Protein AF-A0A965PKH8-F1 (afdb_monomer_lite)

Radius of gyration: 25.28 Å; chains: 1; bounding box: 63×52×85 Å

Sequence (345 aa):
MAEPYDSAWLLEDVSAIIQQQYFPEFTEEAPGRFGSVVNKYFKPSMDAITSDGKTMQVEIAPGDTVRFGTDPLGPFASPDVFQAGSIKVRFNKATPTSSDFSHVSASCQTNDIDLEVAGRGSIIDFVERMFKQIMPEYDEKLAVHRHLSRSAQVGTVSGTVVRNNSYNFTQASGTADNTFGARFVVSNGSISYFRPGTRIDIYNGANLVVGNVAVTDSNPADNSIGVQYVSSPNTVRNSTGPGTLGSIASGHSIFYSGERNAGMYSLGAYFSAPVASESFIGGVDRTTSGYRWMIPVTTRPGATAATLTKSMVDDLAIAMGYRQEDEYGVVVTTSPDLHQKLRNE

Foldseek 3Di:
DDDDPPDQPWPPPPVVVVVVDDDDDDQFDPDDFPADDQAGDRRDDRDTDPDQFDKDKYQLAAWPQDDDDPDPPDDHGDTGHTDIDIFTQGPDPPDVVRHQDFDDDDDDDDDVVLVVVCVVPHPVVSVVVRCVVVVVVVVLLSVLLLQAALQQFQFFFADAKAFPPDPDPVPGHDAAWQVRWIKTATHPHDLVNADFQFWKWWADVPFTAKGLWTWHDTDNVRRMTTTHADDDPPPVNGMDHPHTNRSGDGGITMHGGPCGSRRHCHPNNQQDDFDPQDQHRRGDRCVDPSNVSSHHQDPDPPDPDPADEPVRVVVSCVSSSPDDDDDDDDDDDDPVVNVVRHVVD

Structure (mmCIF, N/CA/C/O backbone):
data_AF-A0A965PKH8-F1
#
_entry.id   AF-A0A965PKH8-F1
#
loop_
_atom_site.group_PDB
_atom_site.id
_atom_site.type_symbol
_atom_site.label_atom_id
_atom_site.label_alt_id
_atom_site.label_comp_id
_atom_site.label_asym_id
_atom_site.label_entity_id
_atom_site.label_seq_id
_atom_site.pdbx_PDB_ins_code
_atom_site.Cartn_x
_atom_site.Cartn_y
_atom_site.Cartn_z
_atom_site.occupancy
_atom_site.B_iso_or_equiv
_atom_site.auth_seq_id
_atom_site.auth_comp_id
_atom_site.auth_asym_id
_atom_site.auth_atom_id
_atom_site.pdbx_PDB_model_num
ATOM 1 N N . MET A 1 1 ? -35.607 -13.100 -17.951 1.00 34.31 1 MET A N 1
ATOM 2 C CA . MET A 1 1 ? -34.961 -14.301 -17.390 1.00 34.31 1 MET A CA 1
ATOM 3 C C . MET A 1 1 ? -33.517 -14.289 -17.847 1.00 34.31 1 MET A C 1
ATOM 5 O O . MET A 1 1 ? -33.267 -14.521 -19.019 1.00 34.31 1 MET A O 1
ATOM 9 N N . ALA A 1 2 ? -32.619 -13.891 -16.955 1.00 24.17 2 ALA A N 1
ATOM 10 C CA . ALA A 1 2 ? -31.173 -13.912 -17.129 1.00 24.17 2 ALA A CA 1
ATOM 11 C C . ALA A 1 2 ? -30.611 -14.319 -15.763 1.00 24.17 2 ALA A C 1
ATOM 13 O O . ALA A 1 2 ? -31.116 -13.854 -14.740 1.00 24.17 2 ALA A O 1
ATOM 14 N N . GLU A 1 3 ? -29.698 -15.280 -15.769 1.00 25.47 3 GLU A N 1
ATOM 15 C CA . GLU A 1 3 ? -29.240 -16.021 -14.594 1.00 25.47 3 GLU A CA 1
ATOM 16 C C . GLU A 1 3 ? -28.654 -15.105 -13.505 1.00 25.47 3 GLU A C 1
ATOM 18 O O . GLU A 1 3 ? -27.961 -14.133 -13.822 1.00 25.47 3 GLU A O 1
ATOM 23 N N . PRO A 1 4 ? -28.905 -15.393 -12.215 1.00 33.28 4 PRO A N 1
ATOM 24 C CA . PRO A 1 4 ? -28.213 -14.724 -11.131 1.00 33.28 4 PRO A CA 1
ATOM 25 C C . PRO A 1 4 ? -26.806 -15.319 -11.034 1.00 33.28 4 PRO A C 1
ATOM 27 O O . PRO A 1 4 ? -26.641 -16.497 -10.731 1.00 33.28 4 PRO A O 1
ATOM 30 N N . TYR A 1 5 ? -25.780 -14.507 -11.286 1.00 24.55 5 TYR A N 1
ATOM 31 C CA . TYR A 1 5 ? -24.424 -14.855 -10.877 1.00 24.55 5 TYR A CA 1
ATOM 32 C C . TYR A 1 5 ? -24.381 -14.898 -9.348 1.00 24.55 5 TYR A C 1
ATOM 34 O O . TYR A 1 5 ? -24.289 -13.861 -8.687 1.00 24.55 5 TYR A O 1
ATOM 42 N N . ASP A 1 6 ? -24.477 -16.107 -8.805 1.00 26.41 6 ASP A N 1
ATOM 43 C CA . ASP A 1 6 ? -24.266 -16.407 -7.397 1.00 26.41 6 ASP A CA 1
ATOM 44 C C . ASP A 1 6 ? -22.761 -16.321 -7.118 1.00 26.41 6 ASP A C 1
ATOM 46 O O . ASP A 1 6 ? -21.994 -17.258 -7.330 1.00 26.41 6 ASP A O 1
ATOM 50 N N . SER A 1 7 ? -22.307 -15.122 -6.762 1.00 27.00 7 SER A N 1
ATOM 51 C CA . SER A 1 7 ? -20.957 -14.902 -6.251 1.00 27.00 7 SER A CA 1
ATOM 52 C C . SER A 1 7 ? -21.090 -14.428 -4.812 1.00 27.00 7 SER A C 1
ATOM 54 O O . SER A 1 7 ? -21.410 -13.269 -4.544 1.00 27.00 7 SER A O 1
ATOM 56 N N . ALA A 1 8 ? -20.892 -15.353 -3.875 1.00 27.27 8 ALA A N 1
ATOM 57 C CA . ALA A 1 8 ? -20.679 -15.028 -2.476 1.00 27.27 8 ALA A CA 1
ATOM 58 C C . ALA A 1 8 ? -19.270 -14.435 -2.348 1.00 27.27 8 ALA A C 1
ATOM 60 O O . ALA A 1 8 ? -18.268 -15.138 -2.454 1.00 27.27 8 ALA A O 1
ATOM 61 N N . TRP A 1 9 ? -19.190 -13.118 -2.172 1.00 34.06 9 TRP A N 1
ATOM 62 C CA . TRP A 1 9 ? -17.933 -12.426 -1.903 1.00 34.06 9 TRP A CA 1
ATOM 63 C C . TRP A 1 9 ? -17.627 -12.600 -0.417 1.00 34.06 9 TRP A C 1
ATOM 65 O O . TRP A 1 9 ? -18.207 -11.917 0.428 1.00 34.06 9 TRP A O 1
ATOM 75 N N . LEU A 1 10 ? -16.784 -13.581 -0.101 1.00 35.72 10 LEU A N 1
ATOM 76 C CA . LEU A 1 10 ? -16.371 -13.869 1.268 1.00 35.72 10 LEU A CA 1
ATOM 77 C C . LEU A 1 10 ? -15.260 -12.907 1.702 1.00 35.72 10 LEU A C 1
ATOM 79 O O . LEU A 1 10 ? -14.359 -12.565 0.941 1.00 35.72 10 LEU A O 1
ATOM 83 N N . LEU A 1 11 ? -15.345 -12.466 2.955 1.00 39.44 11 LEU A N 1
ATOM 84 C CA . LEU A 1 11 ? -14.478 -11.472 3.594 1.00 39.44 11 LEU A CA 1
ATOM 85 C C . LEU A 1 11 ? -13.123 -12.073 4.045 1.00 39.44 11 LEU A C 1
ATOM 87 O O . LEU A 1 11 ? -12.569 -11.669 5.066 1.00 39.44 11 LEU A O 1
ATOM 91 N N . GLU A 1 12 ? -12.640 -13.106 3.352 1.00 42.44 12 GLU A N 1
ATOM 92 C CA . GLU A 1 12 ? -11.803 -14.153 3.960 1.00 42.44 12 GLU A CA 1
ATOM 93 C C . GLU A 1 12 ? -10.309 -13.805 4.097 1.00 42.44 12 GLU A C 1
ATOM 95 O O . GLU A 1 12 ? -9.642 -14.323 4.988 1.00 42.44 12 GLU A O 1
ATOM 100 N N . ASP A 1 13 ? -9.763 -12.850 3.346 1.00 35.50 13 ASP A N 1
ATOM 101 C CA . ASP A 1 13 ? -8.298 -12.667 3.323 1.00 35.50 13 ASP A CA 1
ATOM 102 C C . ASP A 1 13 ? -7.690 -11.797 4.433 1.00 35.50 13 ASP A C 1
ATOM 104 O O . ASP A 1 13 ? -6.475 -11.565 4.461 1.00 35.50 13 ASP A O 1
ATOM 108 N N . VAL A 1 14 ? -8.504 -11.315 5.374 1.00 39.66 14 VAL A N 1
ATOM 109 C CA . VAL A 1 14 ? -8.017 -10.535 6.527 1.00 39.66 14 VAL A CA 1
ATOM 110 C C . VAL A 1 14 ? -8.284 -11.257 7.849 1.00 39.66 14 VAL A C 1
ATOM 112 O O . VAL A 1 14 ? -7.453 -11.178 8.751 1.00 39.66 14 VAL A O 1
ATOM 115 N N . SER A 1 15 ? -9.370 -12.031 7.975 1.00 35.91 15 SER A N 1
ATOM 116 C CA . SER A 1 15 ? -9.696 -12.716 9.235 1.00 35.91 15 SER A CA 1
ATOM 117 C C . SER A 1 15 ? -8.854 -13.967 9.485 1.00 35.91 15 SER A C 1
ATOM 119 O O . SER A 1 15 ? -8.478 -14.195 10.629 1.00 35.91 15 SER A O 1
ATOM 121 N N . ALA A 1 16 ? -8.508 -14.748 8.452 1.00 37.09 16 ALA A N 1
ATOM 122 C CA . ALA A 1 16 ? -7.741 -15.990 8.618 1.00 37.09 16 ALA A CA 1
ATOM 123 C C . ALA A 1 16 ? -6.287 -15.744 9.071 1.00 37.09 16 ALA A C 1
ATOM 125 O O . ALA A 1 16 ? -5.729 -16.517 9.848 1.00 37.09 16 ALA A O 1
ATOM 126 N N . ILE A 1 17 ? -5.695 -14.621 8.656 1.00 37.78 17 ILE A N 1
ATOM 127 C CA . ILE A 1 17 ? -4.343 -14.216 9.080 1.00 37.78 17 ILE A CA 1
ATOM 128 C C . ILE A 1 17 ? -4.340 -13.587 10.468 1.00 37.78 17 ILE A C 1
ATOM 130 O O . ILE A 1 17 ? -3.352 -13.701 11.185 1.00 37.78 17 ILE A O 1
ATOM 134 N N . ILE A 1 18 ? -5.458 -12.989 10.879 1.00 36.03 18 ILE A N 1
ATOM 135 C CA . ILE A 1 18 ? -5.638 -12.523 12.254 1.00 36.03 18 ILE A CA 1
ATOM 136 C C . ILE A 1 18 ? -5.953 -13.711 13.188 1.00 36.03 18 ILE A C 1
ATOM 138 O O . ILE A 1 18 ? -5.477 -13.740 14.315 1.00 36.03 18 ILE A O 1
ATOM 142 N N . GLN A 1 19 ? -6.682 -14.737 12.729 1.00 33.41 19 GLN A N 1
ATOM 143 C CA . GLN A 1 19 ? -7.100 -15.875 13.565 1.00 33.41 19 GLN A CA 1
ATOM 144 C C . GLN A 1 19 ? -6.007 -16.909 13.869 1.00 33.41 19 GLN A C 1
ATOM 146 O O . GLN A 1 19 ? -6.150 -17.646 14.843 1.00 33.41 19 GLN A O 1
ATOM 151 N N . GLN A 1 20 ? -4.909 -16.977 13.109 1.00 34.44 20 GLN A N 1
ATOM 152 C CA . GLN A 1 20 ? -3.803 -17.886 13.456 1.00 34.44 20 GLN A CA 1
ATOM 153 C C . GLN A 1 20 ? -2.875 -17.360 14.561 1.00 34.44 20 GLN A C 1
ATOM 155 O O . GLN A 1 20 ? -2.023 -18.105 15.044 1.00 34.44 20 GLN A O 1
ATOM 160 N N . GLN A 1 21 ? -3.060 -16.124 15.027 1.00 31.75 21 GLN A N 1
ATOM 161 C CA . GLN A 1 21 ? -2.323 -15.577 16.161 1.00 31.75 21 GLN A CA 1
ATOM 162 C C . GLN A 1 21 ? -3.276 -14.820 17.094 1.00 31.75 21 GLN A C 1
ATOM 164 O O . GLN A 1 21 ? -3.540 -13.642 16.906 1.00 31.75 21 GLN A O 1
ATOM 169 N N . TYR A 1 22 ? -3.695 -15.518 18.153 1.00 30.64 22 TYR A N 1
ATOM 170 C CA . TYR A 1 22 ? -4.272 -14.988 19.395 1.00 30.64 22 TYR A CA 1
ATOM 171 C C . TYR A 1 22 ? -5.788 -14.669 19.430 1.00 30.64 22 TYR A C 1
ATOM 173 O O . TYR A 1 22 ? -6.246 -13.584 19.098 1.00 30.64 22 TYR A O 1
ATOM 181 N N . PHE A 1 23 ? -6.494 -15.632 20.039 1.00 27.62 23 PHE A N 1
ATOM 182 C CA . PHE A 1 23 ? -7.726 -15.552 20.844 1.00 27.62 23 PHE A CA 1
ATOM 183 C C . PHE A 1 23 ? -9.124 -15.676 20.188 1.00 27.62 23 PHE A C 1
ATOM 185 O O . PHE A 1 23 ? -9.371 -15.176 19.089 1.00 27.62 23 PHE A O 1
ATOM 192 N N . PRO A 1 24 ? -10.045 -16.403 20.871 1.00 33.22 24 PRO A N 1
ATOM 193 C CA . PRO A 1 24 ? -11.365 -16.771 20.374 1.00 33.22 24 PRO A CA 1
ATOM 194 C C . PRO A 1 24 ? -12.388 -15.641 20.561 1.00 33.22 24 PRO A C 1
ATOM 196 O O . PRO A 1 24 ? -12.327 -14.884 21.518 1.00 33.22 24 PRO A O 1
ATOM 199 N N . GLU A 1 25 ? -13.320 -15.572 19.608 1.00 33.47 25 GLU A N 1
ATOM 200 C CA . GLU A 1 25 ? -14.680 -15.014 19.695 1.00 33.47 25 GLU A CA 1
ATOM 201 C C . GLU A 1 25 ? -14.944 -13.890 20.713 1.00 33.47 25 GLU A C 1
ATOM 203 O O . GLU A 1 25 ? -15.269 -14.156 21.857 1.00 33.47 25 GLU A O 1
ATOM 208 N N . PHE A 1 26 ? -14.919 -12.637 20.246 1.00 27.78 26 PHE A N 1
ATOM 209 C CA . PHE A 1 26 ? -16.093 -11.762 20.082 1.00 27.78 26 PHE A CA 1
ATOM 210 C C . PHE A 1 26 ? -15.776 -10.689 19.014 1.00 27.78 26 PHE A C 1
ATOM 212 O O . PHE A 1 26 ? -14.643 -10.589 18.525 1.00 27.78 26 PHE A O 1
ATOM 219 N N . THR A 1 27 ? -16.798 -9.971 18.546 1.00 41.66 27 THR A N 1
ATOM 220 C CA . THR A 1 27 ? -16.736 -8.947 17.481 1.00 41.66 27 THR A CA 1
ATOM 221 C C . THR A 1 27 ? -16.369 -7.552 17.979 1.00 41.66 27 THR A C 1
ATOM 223 O O . THR A 1 27 ? -16.324 -6.634 17.175 1.00 41.66 27 THR A O 1
ATOM 226 N N . GLU A 1 28 ? -16.055 -7.385 19.260 1.00 35.84 28 GLU A N 1
ATOM 227 C CA . GLU A 1 28 ? -15.569 -6.131 19.827 1.00 35.84 28 GLU A CA 1
ATOM 228 C C . GLU A 1 28 ? -14.976 -6.392 21.207 1.00 35.84 28 GLU A C 1
ATOM 230 O O . GLU A 1 28 ? -15.644 -6.955 22.069 1.00 35.84 28 GLU A O 1
ATOM 235 N N . GLU A 1 29 ? -13.730 -5.979 21.424 1.00 38.75 29 GLU A N 1
ATOM 236 C CA . GLU A 1 29 ? -13.172 -5.851 22.768 1.00 38.75 29 GLU A CA 1
ATOM 237 C C . GLU A 1 29 ? -13.123 -4.362 23.116 1.00 38.75 29 GLU A C 1
ATOM 239 O O . GLU A 1 29 ? -12.270 -3.603 22.644 1.00 38.75 29 GLU A O 1
ATOM 244 N N . ALA A 1 30 ? -14.064 -3.926 23.951 1.00 34.03 30 ALA A N 1
ATOM 245 C CA . ALA A 1 30 ? -13.865 -2.737 24.761 1.00 34.03 30 ALA A CA 1
ATOM 246 C C . ALA A 1 30 ? -12.637 -2.984 25.673 1.00 34.03 30 ALA A C 1
ATOM 248 O O . ALA A 1 30 ? -12.594 -3.999 26.368 1.00 34.03 30 ALA A O 1
ATOM 249 N N . PRO A 1 31 ? -11.608 -2.114 25.679 1.00 44.28 31 PRO A N 1
ATOM 250 C CA . PRO A 1 31 ? -10.373 -2.388 26.398 1.00 44.28 31 PRO A CA 1
ATOM 251 C C . PRO A 1 31 ? -10.569 -2.222 27.904 1.00 44.28 31 PRO A C 1
ATOM 253 O O . PRO A 1 31 ? -10.911 -1.140 28.393 1.00 44.28 31 PRO A O 1
ATOM 256 N N . GLY A 1 32 ? -10.263 -3.282 28.649 1.00 31.17 32 GLY A N 1
ATOM 257 C CA . GLY A 1 32 ? -9.979 -3.189 30.072 1.00 31.17 32 GLY A CA 1
ATOM 258 C C . GLY A 1 32 ? -8.713 -2.361 30.301 1.00 31.17 32 GLY A C 1
ATOM 259 O O . GLY A 1 32 ? -7.627 -2.698 29.831 1.00 31.17 32 GLY A O 1
ATOM 260 N N . ARG A 1 33 ? -8.822 -1.262 31.054 1.00 33.44 33 ARG A N 1
ATOM 261 C CA . ARG A 1 33 ? -7.643 -0.654 31.690 1.00 33.44 33 ARG A CA 1
ATOM 262 C C . ARG A 1 33 ? -7.125 -1.623 32.758 1.00 33.44 33 ARG A C 1
ATOM 264 O O . ARG A 1 33 ? -7.935 -2.217 33.457 1.00 33.44 33 ARG A O 1
ATOM 271 N N . PHE A 1 34 ? -5.798 -1.707 32.910 1.00 38.66 34 PHE A N 1
ATOM 272 C CA . PHE A 1 34 ? -5.064 -2.577 33.855 1.00 38.66 34 PHE A CA 1
ATOM 273 C C . PHE A 1 34 ? -4.758 -4.020 33.398 1.00 38.66 34 PHE A C 1
ATOM 275 O O . PHE A 1 34 ? -4.653 -4.898 34.247 1.00 38.66 34 PHE A O 1
ATOM 282 N N . GLY A 1 35 ? -4.534 -4.260 32.098 1.00 38.69 35 GLY A N 1
ATOM 283 C CA . GLY A 1 35 ? -3.846 -5.487 31.654 1.00 38.69 35 GLY A CA 1
ATOM 284 C C . GLY A 1 35 ? -4.396 -6.229 30.432 1.00 38.69 35 GLY A C 1
ATOM 285 O O . GLY A 1 35 ? -4.075 -7.401 30.282 1.00 38.69 35 GLY A O 1
ATOM 286 N N . SER A 1 36 ? -5.187 -5.619 29.541 1.00 41.16 36 SER A N 1
ATOM 287 C CA . SER A 1 36 ? -5.673 -6.329 28.343 1.00 41.16 36 SER A CA 1
ATOM 288 C C . SER A 1 36 ? -5.796 -5.450 27.093 1.00 41.16 36 SER A C 1
ATOM 290 O O . SER A 1 36 ? -6.377 -4.372 27.159 1.00 41.16 36 SER A O 1
ATOM 292 N N . VAL A 1 37 ? -5.274 -5.999 25.987 1.00 46.22 37 VAL A N 1
ATOM 293 C CA . VAL A 1 37 ? -5.417 -5.696 24.543 1.00 46.22 37 VAL A CA 1
ATOM 294 C C . VAL A 1 37 ? -5.293 -4.231 24.108 1.00 46.22 37 VAL A C 1
ATOM 296 O O . VAL A 1 37 ? -6.070 -3.343 24.437 1.00 46.22 37 VAL A O 1
ATOM 299 N N . VAL A 1 38 ? -4.261 -3.995 23.300 1.00 44.03 38 VAL A N 1
ATOM 300 C CA . VAL A 1 38 ? -3.557 -2.713 23.251 1.00 44.03 38 VAL A CA 1
ATOM 301 C C . VAL A 1 38 ? -3.757 -1.952 21.935 1.00 44.03 38 VAL A C 1
ATOM 303 O O . VAL A 1 38 ? -3.137 -0.924 21.709 1.00 44.03 38 VAL A O 1
ATOM 306 N N . ASN A 1 39 ? -4.654 -2.395 21.060 1.00 42.31 39 ASN A N 1
ATOM 307 C CA . ASN A 1 39 ? -5.117 -1.580 19.938 1.00 42.31 39 ASN A CA 1
ATOM 308 C C . ASN A 1 39 ? -6.551 -1.986 19.598 1.00 42.31 39 ASN A C 1
ATOM 310 O O . ASN A 1 39 ? -6.810 -3.151 19.299 1.00 42.31 39 ASN A O 1
ATOM 314 N N . LYS A 1 40 ? -7.478 -1.020 19.629 1.00 50.22 40 LYS A N 1
ATOM 315 C CA . LYS A 1 40 ? -8.836 -1.210 19.114 1.00 50.22 40 LYS A CA 1
ATOM 316 C C . LYS A 1 40 ? -8.726 -1.369 17.602 1.00 50.22 40 LYS A C 1
ATOM 318 O O . LYS A 1 40 ? -8.644 -0.369 16.890 1.00 50.22 40 LYS A O 1
ATOM 323 N N . TYR A 1 41 ? -8.675 -2.600 17.108 1.00 48.00 41 TYR A N 1
ATOM 324 C CA . TYR A 1 41 ? -8.875 -2.860 15.689 1.00 48.00 41 TYR A CA 1
ATOM 325 C C . TYR A 1 41 ? -10.353 -3.053 15.431 1.00 48.00 41 TYR A C 1
ATOM 327 O O . TYR A 1 41 ? -11.040 -3.791 16.134 1.00 48.00 41 TYR A O 1
ATOM 335 N N . PHE A 1 42 ? -10.830 -2.384 14.394 1.00 51.28 42 PHE A N 1
ATOM 336 C CA . PHE A 1 42 ? -12.149 -2.636 13.864 1.00 51.28 42 PHE A CA 1
ATOM 337 C C . PHE A 1 42 ? -12.208 -4.071 13.311 1.00 51.28 42 PHE A C 1
ATOM 339 O O . PHE A 1 42 ? -11.583 -4.358 12.288 1.00 51.28 42 PHE A O 1
ATOM 346 N N . LYS A 1 43 ? -12.929 -4.977 13.985 1.00 55.84 43 LYS A N 1
ATOM 347 C CA . LYS A 1 43 ? -13.143 -6.349 13.510 1.00 55.84 43 LYS A CA 1
ATOM 348 C C . LYS A 1 43 ? -14.463 -6.408 12.738 1.00 55.84 43 LYS A C 1
ATOM 350 O O . LYS A 1 43 ? -15.526 -6.379 13.355 1.00 55.84 43 LYS A O 1
ATOM 355 N N . PRO A 1 44 ? -14.437 -6.487 11.399 1.00 57.06 44 PRO A N 1
ATOM 356 C CA . PRO A 1 44 ? -15.668 -6.608 10.635 1.00 57.06 44 PRO A CA 1
ATOM 357 C C . PRO A 1 44 ? -16.385 -7.920 10.980 1.00 57.06 44 PRO A C 1
ATOM 359 O O . PRO A 1 44 ? -15.758 -8.975 11.090 1.00 57.06 44 PRO A O 1
ATOM 362 N N . SER A 1 45 ? -17.709 -7.859 11.136 1.00 57.81 45 SER A N 1
ATOM 363 C CA . SER A 1 45 ? -18.533 -9.061 11.297 1.00 57.81 45 SER A CA 1
ATOM 364 C C . SER A 1 45 ? -18.510 -9.913 10.017 1.00 57.81 45 SER A C 1
ATOM 366 O O . SER A 1 45 ? -18.589 -9.364 8.916 1.00 57.81 45 SER A O 1
ATOM 368 N N . MET A 1 46 ? -18.490 -11.242 10.177 1.00 58.25 46 MET A N 1
ATOM 369 C CA . MET A 1 46 ? -18.403 -12.236 9.096 1.00 58.25 46 MET A CA 1
ATOM 370 C C . MET A 1 46 ? -19.663 -12.348 8.219 1.00 58.25 46 MET A C 1
ATOM 372 O O . MET A 1 46 ? -19.624 -13.031 7.199 1.00 58.25 46 MET A O 1
ATOM 376 N N . ASP A 1 47 ? -20.780 -11.702 8.575 1.00 63.50 47 ASP A N 1
ATOM 377 C CA . ASP A 1 47 ? -22.004 -11.832 7.766 1.00 63.50 47 ASP A CA 1
ATOM 378 C C . ASP A 1 47 ? -21.872 -11.171 6.389 1.00 63.50 47 ASP A C 1
ATOM 380 O O . ASP A 1 47 ? -21.268 -10.100 6.254 1.00 63.50 47 ASP A O 1
ATOM 384 N N . ALA A 1 48 ? -22.540 -11.772 5.404 1.00 66.62 48 ALA A N 1
ATOM 385 C CA . ALA A 1 48 ? -22.592 -11.313 4.023 1.00 66.62 48 ALA A CA 1
ATOM 386 C C . ALA A 1 48 ? -23.115 -9.872 3.873 1.00 66.62 48 ALA A C 1
ATOM 388 O O . ALA A 1 48 ? -23.973 -9.402 4.624 1.00 66.62 48 ALA A O 1
ATOM 389 N N . ILE A 1 49 ? -22.630 -9.186 2.837 1.00 67.88 49 ILE A N 1
ATOM 390 C CA . ILE A 1 49 ? -23.062 -7.834 2.472 1.00 67.88 49 ILE A CA 1
ATOM 391 C C . ILE A 1 49 ? -24.136 -7.953 1.397 1.00 67.88 49 ILE A C 1
ATOM 393 O O . ILE A 1 49 ? -23.849 -8.296 0.254 1.00 67.88 49 ILE A O 1
ATOM 397 N N . THR A 1 50 ? -25.383 -7.674 1.762 1.00 65.56 50 THR A N 1
ATOM 398 C CA . THR A 1 50 ? -26.546 -7.891 0.886 1.00 65.56 50 THR A CA 1
ATOM 399 C C . THR A 1 50 ? -27.027 -6.626 0.162 1.00 65.56 50 THR A C 1
ATOM 401 O O . THR A 1 50 ? -28.053 -6.668 -0.512 1.00 65.56 50 THR A O 1
ATOM 404 N N . SER A 1 51 ? -26.310 -5.497 0.264 1.00 72.88 51 SER A N 1
ATOM 405 C CA . SER A 1 51 ? -26.704 -4.215 -0.349 1.00 72.88 51 SER A CA 1
ATOM 406 C C . SER A 1 51 ? -25.525 -3.221 -0.447 1.00 72.88 51 SER A C 1
ATOM 408 O O . SER A 1 51 ? -24.405 -3.608 -0.764 1.00 72.88 51 SER A O 1
ATOM 410 N N . ASP A 1 52 ? -25.760 -1.937 -0.170 1.00 75.75 52 ASP A N 1
ATOM 411 C CA . ASP A 1 52 ? -24.830 -0.802 -0.228 1.00 75.75 52 ASP A CA 1
ATOM 412 C C . ASP A 1 52 ? -23.781 -0.757 0.907 1.00 75.75 52 ASP A C 1
ATOM 414 O O . ASP A 1 52 ? -23.133 0.267 1.157 1.00 75.75 52 ASP A O 1
ATOM 418 N N . GLY A 1 53 ? -23.616 -1.867 1.621 1.00 76.50 53 GLY A N 1
ATOM 419 C CA . GLY A 1 53 ? -22.704 -1.995 2.744 1.00 76.50 53 GLY A CA 1
ATOM 420 C C . GLY A 1 53 ? -23.317 -2.715 3.936 1.00 76.50 53 GLY A C 1
ATOM 421 O O . GLY A 1 53 ? -24.372 -3.342 3.840 1.00 76.50 53 GLY A O 1
ATOM 422 N N . LYS A 1 54 ? -22.638 -2.603 5.076 1.00 77.62 54 LYS A N 1
ATOM 423 C CA . LYS A 1 54 ? -23.052 -3.193 6.349 1.00 77.62 54 LYS A CA 1
ATOM 424 C C . LYS A 1 54 ? -22.806 -2.215 7.486 1.00 77.62 54 LYS A C 1
ATOM 426 O O . LYS A 1 54 ? -21.688 -1.734 7.665 1.00 77.62 54 LYS A O 1
ATOM 431 N N . THR A 1 55 ? -23.855 -1.930 8.250 1.00 78.38 55 THR A N 1
ATOM 432 C CA . THR A 1 55 ? -23.756 -1.135 9.476 1.00 78.38 55 THR A CA 1
ATOM 433 C C . THR A 1 55 ? -23.361 -2.042 10.627 1.00 78.38 55 THR A C 1
ATOM 435 O O . THR A 1 55 ? -24.037 -3.031 10.899 1.00 78.38 55 THR A O 1
ATOM 438 N N . MET A 1 56 ? -22.270 -1.698 11.296 1.00 73.19 56 MET A N 1
ATOM 439 C CA . MET A 1 56 ? -21.765 -2.392 12.474 1.00 73.19 56 MET A CA 1
ATOM 440 C C . MET A 1 56 ? -21.911 -1.460 13.672 1.00 73.19 56 MET A C 1
ATOM 442 O O . MET A 1 56 ? -21.640 -0.262 13.566 1.00 73.19 56 MET A O 1
ATOM 446 N N . GLN A 1 57 ? -22.430 -1.994 14.773 1.00 72.31 57 GLN A N 1
ATOM 447 C CA . GLN A 1 57 ? -22.541 -1.270 16.037 1.00 72.31 57 GLN A CA 1
ATOM 448 C C . GLN A 1 57 ? -21.221 -1.396 16.775 1.00 72.31 57 GLN A C 1
ATOM 450 O O . GLN A 1 57 ? -20.665 -2.484 16.753 1.00 72.31 57 GLN A O 1
ATOM 455 N N . VAL A 1 58 ? -20.761 -0.293 17.369 1.00 70.19 58 VAL A N 1
ATOM 456 C CA . VAL A 1 58 ? -19.486 -0.224 18.086 1.00 70.19 58 VAL A CA 1
ATOM 457 C C . VAL A 1 58 ? -19.655 0.284 19.511 1.00 70.19 58 VAL A C 1
ATOM 459 O O . VAL A 1 58 ? -20.358 1.272 19.724 1.00 70.19 58 VAL A O 1
ATOM 462 N N . GLU A 1 59 ? -18.989 -0.323 20.491 1.00 67.12 59 GLU A N 1
ATOM 463 C CA . GLU A 1 59 ? -18.876 0.250 21.839 1.00 67.12 59 GLU A CA 1
ATOM 464 C C . GLU A 1 59 ? -17.766 1.320 21.889 1.00 67.12 59 GLU A C 1
ATOM 466 O O . GLU A 1 59 ? -16.561 1.044 21.839 1.00 67.12 59 GLU A O 1
ATOM 471 N N . ILE A 1 60 ? -18.168 2.589 21.992 1.00 66.88 60 ILE A N 1
ATOM 472 C CA . ILE A 1 60 ? -17.242 3.729 22.045 1.00 66.88 60 ILE A CA 1
ATOM 473 C C . ILE A 1 60 ? -16.585 3.807 23.427 1.00 66.88 60 ILE A C 1
ATOM 475 O O . ILE A 1 60 ? -15.358 3.951 23.523 1.00 66.88 60 ILE A O 1
ATOM 479 N N . ALA A 1 61 ? -17.392 3.697 24.484 1.00 61.94 61 ALA A N 1
ATOM 480 C CA . ALA A 1 61 ? -16.951 3.792 25.868 1.00 61.94 61 ALA A CA 1
ATOM 481 C C . ALA A 1 61 ? -17.805 2.910 26.797 1.00 61.94 61 ALA A C 1
ATOM 483 O O . ALA A 1 61 ? -19.022 2.834 26.594 1.00 61.94 61 ALA A O 1
ATOM 484 N N . PRO A 1 62 ? -17.191 2.307 27.833 1.00 65.44 62 PRO A N 1
ATOM 485 C CA . PRO A 1 62 ? -17.928 1.581 28.858 1.00 65.44 62 PRO A CA 1
ATOM 486 C C . PRO A 1 62 ? -18.771 2.545 29.700 1.00 65.44 62 PRO A C 1
ATOM 488 O O . PRO A 1 62 ? -18.448 3.728 29.814 1.00 65.44 62 PRO A O 1
ATOM 491 N N . GLY A 1 63 ? -19.831 2.027 30.321 1.00 65.94 63 GLY A N 1
ATOM 492 C CA . GLY A 1 63 ? -20.651 2.802 31.255 1.00 65.94 63 GLY A CA 1
ATOM 493 C C . GLY A 1 63 ? -19.875 3.187 32.520 1.00 65.94 63 GLY A C 1
ATOM 494 O O . GLY A 1 63 ? -19.126 2.380 33.075 1.00 65.94 63 GLY A O 1
ATOM 495 N N . ASP A 1 64 ? -20.065 4.416 32.998 1.00 70.31 64 ASP A N 1
ATOM 496 C CA . ASP A 1 64 ? -19.382 4.955 34.177 1.00 70.31 64 ASP A CA 1
ATOM 497 C C . ASP A 1 64 ? -20.223 4.798 35.460 1.00 70.31 64 ASP A C 1
ATOM 499 O O . ASP A 1 64 ? -20.864 5.732 35.941 1.00 70.31 64 ASP A O 1
ATOM 503 N N . THR A 1 65 ? -20.247 3.582 36.012 1.00 72.25 65 THR A N 1
ATOM 504 C CA . THR A 1 65 ? -21.227 3.174 37.042 1.00 72.25 65 THR A CA 1
ATOM 505 C C . THR A 1 65 ? -20.651 2.968 38.444 1.00 72.25 65 THR A C 1
ATOM 507 O O . THR A 1 65 ? -21.412 2.788 39.393 1.00 72.25 65 THR A O 1
ATOM 510 N N . VAL A 1 66 ? -19.326 2.970 38.621 1.00 68.56 66 VAL A N 1
ATOM 511 C CA . VAL A 1 66 ? -18.685 2.594 39.897 1.00 68.56 66 VAL A CA 1
ATOM 512 C C . VAL A 1 66 ? -18.074 3.814 40.588 1.00 68.56 66 VAL A C 1
ATOM 514 O O . VAL A 1 66 ? -17.359 4.609 39.976 1.00 68.56 66 VAL A O 1
ATOM 517 N N . ARG A 1 67 ? -18.333 3.965 41.894 1.00 69.56 67 ARG A N 1
ATOM 518 C CA . ARG A 1 67 ? -17.740 5.003 42.753 1.00 69.56 67 ARG A CA 1
ATOM 519 C C . ARG A 1 67 ? -17.235 4.385 44.050 1.00 69.56 67 ARG A C 1
ATOM 521 O O . ARG A 1 67 ? -17.899 3.530 44.627 1.00 69.56 67 ARG A O 1
ATOM 528 N N . PHE A 1 68 ? -16.084 4.853 44.523 1.00 70.75 68 PHE A N 1
ATOM 529 C CA . PHE A 1 68 ? -15.604 4.536 45.864 1.00 70.75 68 PHE A CA 1
ATOM 530 C C . PHE A 1 68 ? -16.164 5.564 46.847 1.00 70.75 68 PHE A C 1
ATOM 532 O O . PHE A 1 68 ? -15.984 6.766 46.657 1.00 70.75 68 PHE A O 1
ATOM 539 N N . GLY A 1 69 ? -16.850 5.085 47.880 1.00 65.62 69 GLY A N 1
ATOM 540 C CA . GLY A 1 69 ? -17.361 5.898 48.978 1.00 65.62 69 GLY A CA 1
ATOM 541 C C . GLY A 1 69 ? -16.729 5.467 50.295 1.00 65.62 69 GLY A C 1
ATOM 542 O O . GLY A 1 69 ? -16.471 4.285 50.510 1.00 65.62 69 GLY A O 1
ATOM 543 N N . THR A 1 70 ? -16.470 6.428 51.175 1.00 65.31 70 THR A N 1
ATOM 544 C CA . THR A 1 70 ? -16.078 6.166 52.569 1.00 65.31 70 THR A CA 1
ATOM 545 C C . THR A 1 70 ? -17.287 6.078 53.499 1.00 65.31 70 THR A C 1
ATOM 547 O O . THR A 1 70 ? -17.153 5.607 54.625 1.00 65.31 70 THR A O 1
ATOM 550 N N . ASP A 1 71 ? -18.455 6.523 53.030 1.00 66.62 71 ASP A N 1
ATOM 551 C CA . ASP A 1 71 ? -19.723 6.446 53.743 1.00 66.62 71 ASP A CA 1
ATOM 552 C C . ASP A 1 71 ? -20.480 5.170 53.331 1.00 66.62 71 ASP A C 1
ATOM 554 O O . ASP A 1 71 ? -20.918 5.072 52.180 1.00 66.62 71 ASP A O 1
ATOM 558 N N . PRO A 1 72 ? -20.659 4.194 54.240 1.00 61.84 72 PRO A N 1
ATOM 559 C CA . PRO A 1 72 ? -21.400 2.968 53.952 1.00 61.84 72 PRO A CA 1
ATOM 560 C C . PRO A 1 72 ? -22.903 3.198 53.714 1.00 61.84 72 PRO A C 1
ATOM 562 O O . PRO A 1 72 ? -23.575 2.288 53.233 1.00 61.84 72 PRO A O 1
ATOM 565 N N . LEU A 1 73 ? -23.433 4.383 54.041 1.00 74.19 73 LEU A N 1
ATOM 566 C CA . LEU A 1 73 ? -24.814 4.800 53.765 1.00 74.19 73 LEU A CA 1
ATOM 567 C C . LEU A 1 73 ? -24.897 5.890 52.685 1.00 74.19 73 LEU A C 1
ATOM 569 O O . LEU A 1 73 ? -25.968 6.462 52.465 1.00 74.19 73 LEU A O 1
ATOM 573 N N . GLY A 1 74 ? -23.780 6.183 52.013 1.00 66.56 74 GLY A N 1
ATOM 574 C CA . GLY A 1 74 ? -23.735 7.158 50.934 1.00 66.56 74 GLY A CA 1
ATOM 575 C C . GLY A 1 74 ? -24.638 6.759 49.758 1.00 66.56 74 GLY A C 1
ATOM 576 O O . GLY A 1 74 ? -24.954 5.579 49.575 1.00 66.56 74 GLY A O 1
ATOM 577 N N . PRO A 1 75 ? -25.070 7.728 48.934 1.00 69.94 75 PRO A N 1
ATOM 578 C CA . PRO A 1 75 ? -25.879 7.432 47.761 1.00 69.94 75 PRO A CA 1
ATOM 579 C C . PRO A 1 75 ? -25.115 6.514 46.801 1.00 69.94 75 PRO A C 1
ATOM 581 O O . PRO A 1 75 ? -23.937 6.737 46.510 1.00 69.94 75 PRO A O 1
ATOM 584 N N . PHE A 1 76 ? -25.804 5.495 46.284 1.00 70.00 76 PHE A N 1
ATOM 585 C CA . PHE A 1 76 ? -25.272 4.662 45.211 1.00 70.00 76 PHE A CA 1
ATOM 586 C C . PHE A 1 76 ? -24.962 5.521 43.982 1.00 70.00 76 PHE A C 1
ATOM 588 O O . PHE A 1 76 ? -25.662 6.493 43.689 1.00 70.00 76 PHE A O 1
ATOM 595 N N . ALA A 1 77 ? -23.913 5.148 43.251 1.00 73.44 77 ALA A N 1
ATOM 596 C CA . ALA A 1 77 ? -23.611 5.761 41.969 1.00 73.44 77 ALA A CA 1
ATOM 597 C C . ALA A 1 77 ? -24.790 5.567 41.006 1.00 73.44 77 ALA A C 1
ATOM 599 O O . ALA A 1 77 ? -25.350 4.472 40.913 1.00 73.44 77 ALA A O 1
ATOM 600 N N . SER A 1 78 ? -25.170 6.629 40.295 1.00 74.88 78 SER A N 1
ATOM 601 C CA . SER A 1 78 ? -26.181 6.528 39.246 1.00 74.88 78 SER A CA 1
ATOM 602 C C . SER A 1 78 ? -25.696 5.566 38.159 1.00 74.88 78 SER A C 1
ATOM 604 O O . SER A 1 78 ? -24.547 5.688 37.729 1.00 74.88 78 SER A O 1
ATOM 606 N N . PRO A 1 79 ? -26.538 4.623 37.701 1.00 69.62 79 PRO A N 1
ATOM 607 C CA . PRO A 1 79 ? -26.162 3.751 36.605 1.00 69.62 79 PRO A CA 1
ATOM 608 C C . PRO A 1 79 ? -26.054 4.566 35.314 1.00 69.62 79 PRO A C 1
ATOM 610 O O . PRO A 1 79 ? -26.976 5.305 34.967 1.00 69.62 79 PRO A O 1
ATOM 613 N N . ASP A 1 80 ? -24.943 4.404 34.608 1.00 72.38 80 ASP A N 1
ATOM 614 C CA . ASP A 1 80 ? -24.742 4.896 33.251 1.00 72.38 80 ASP A CA 1
ATOM 615 C C . ASP A 1 80 ? -24.682 3.715 32.273 1.00 72.38 80 ASP A C 1
ATOM 617 O O . ASP A 1 80 ? -24.248 2.612 32.627 1.00 72.38 80 ASP A O 1
ATOM 621 N N . VAL A 1 81 ? -25.154 3.930 31.049 1.00 73.69 81 VAL A N 1
ATOM 622 C CA . VAL A 1 81 ? -25.126 2.915 29.987 1.00 73.69 81 VAL A CA 1
ATOM 623 C C . VAL A 1 81 ? -23.851 3.058 29.164 1.00 73.69 81 VAL A C 1
ATOM 625 O O . VAL A 1 81 ? -23.258 4.130 29.092 1.00 73.69 81 VAL A O 1
ATOM 628 N N . PHE A 1 82 ? -23.417 1.973 28.525 1.00 68.19 82 PHE A N 1
ATOM 629 C CA . PHE A 1 82 ? -22.310 2.049 27.576 1.00 68.19 82 PHE A CA 1
ATOM 630 C C . PHE A 1 82 ? -22.667 2.981 26.409 1.00 68.19 82 PHE A C 1
ATOM 632 O O . PHE A 1 82 ? -23.819 3.060 25.968 1.00 68.19 82 PHE A O 1
ATOM 639 N N . GLN A 1 83 ? -21.668 3.690 25.889 1.00 68.75 83 GLN A N 1
ATOM 640 C CA . GLN A 1 83 ? -21.853 4.574 24.749 1.00 68.75 83 GLN A CA 1
ATOM 641 C C . GLN A 1 83 ? -21.752 3.766 23.453 1.00 68.75 83 GLN A C 1
ATOM 643 O O . GLN A 1 83 ? -20.662 3.367 23.043 1.00 68.75 83 GLN A O 1
ATOM 648 N N . ALA A 1 84 ? -22.884 3.563 22.781 1.00 70.75 84 ALA A N 1
ATOM 649 C CA . ALA A 1 84 ? -22.930 2.920 21.473 1.00 70.75 84 ALA A CA 1
ATOM 650 C C . ALA A 1 84 ? -22.656 3.915 20.330 1.00 70.75 84 ALA A C 1
ATOM 652 O O . ALA A 1 84 ? -23.096 5.067 20.348 1.00 70.75 84 ALA A O 1
ATOM 653 N N . GLY A 1 85 ? -21.965 3.440 19.302 1.00 71.25 85 GLY A N 1
ATOM 654 C CA . GLY A 1 85 ? -21.770 4.087 18.013 1.00 71.25 85 GLY A CA 1
ATOM 655 C C . GLY A 1 85 ? -22.156 3.154 16.871 1.00 71.25 85 GLY A C 1
ATOM 656 O O . GLY A 1 85 ? -22.507 1.993 17.074 1.00 71.25 85 GLY A O 1
ATOM 657 N N . SER A 1 86 ? -22.069 3.652 15.640 1.00 75.00 86 SER A N 1
ATOM 658 C CA . SER A 1 86 ? -22.210 2.803 14.459 1.00 75.00 86 SER A CA 1
ATOM 659 C C . SER A 1 86 ? -21.275 3.252 13.349 1.00 75.00 86 SER A C 1
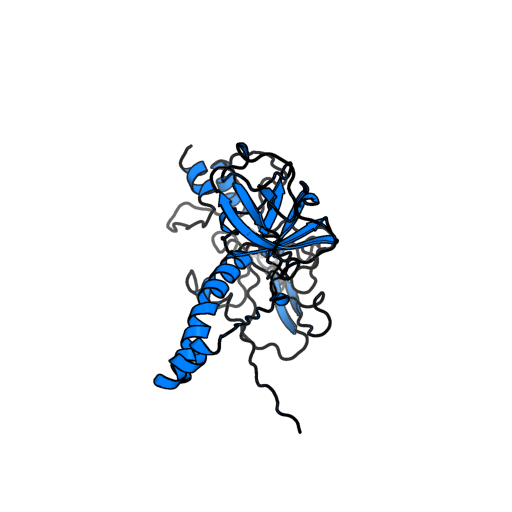ATOM 661 O O . SER A 1 86 ? -21.087 4.451 13.146 1.00 75.00 86 SER A O 1
ATOM 663 N N . ILE A 1 87 ? -20.710 2.288 12.627 1.00 77.44 87 ILE A N 1
ATOM 664 C CA . ILE A 1 87 ? -19.891 2.513 11.437 1.00 77.44 87 ILE A CA 1
ATOM 665 C C . ILE A 1 87 ? -20.491 1.685 10.309 1.00 77.44 87 ILE A C 1
ATOM 667 O O . ILE A 1 87 ? -20.692 0.479 10.444 1.00 77.44 87 ILE A O 1
ATOM 671 N N . LYS A 1 88 ? -20.777 2.325 9.176 1.00 81.12 88 LYS A N 1
ATOM 672 C CA . LYS A 1 88 ? -21.215 1.625 7.969 1.00 81.12 88 LYS A CA 1
ATOM 673 C C . LYS A 1 88 ? -20.018 1.368 7.076 1.00 81.12 88 LYS A C 1
ATOM 675 O O . LYS A 1 88 ? -19.517 2.311 6.486 1.00 81.12 88 LYS A O 1
ATOM 680 N N . VAL A 1 89 ? -19.602 0.115 6.921 1.00 80.06 89 VAL A N 1
ATOM 681 C CA . VAL A 1 89 ? -18.685 -0.252 5.834 1.00 80.06 89 VAL A CA 1
ATOM 682 C C . VAL A 1 89 ? -19.462 -0.168 4.531 1.00 80.06 89 VAL A C 1
ATOM 684 O O . VAL A 1 89 ? -20.468 -0.857 4.362 1.00 80.06 89 VAL A O 1
ATOM 687 N N . ARG A 1 90 ? -19.033 0.720 3.638 1.00 83.06 90 ARG A N 1
ATOM 688 C CA . ARG A 1 90 ? -19.750 1.097 2.420 1.00 83.06 90 ARG A CA 1
ATOM 689 C C . ARG A 1 90 ? -19.335 0.201 1.268 1.00 83.06 90 ARG A C 1
ATOM 691 O O . ARG A 1 90 ? -18.147 0.005 1.013 1.00 83.06 90 ARG A O 1
ATOM 698 N N . PHE A 1 91 ? -20.319 -0.281 0.524 1.00 79.75 91 PHE A N 1
ATOM 699 C CA . PHE A 1 91 ? -20.099 -0.971 -0.735 1.00 79.75 91 PHE A CA 1
ATOM 700 C C . PHE A 1 91 ? -20.866 -0.250 -1.834 1.00 79.75 91 PHE A C 1
ATOM 702 O O . PHE A 1 91 ? -22.088 -0.140 -1.791 1.00 79.75 91 PHE A O 1
ATOM 709 N N . ASN A 1 92 ? -20.150 0.250 -2.837 1.00 76.31 92 ASN A N 1
ATOM 710 C CA . ASN A 1 92 ? -20.775 0.918 -3.968 1.00 76.31 92 ASN A CA 1
ATOM 711 C C . ASN A 1 92 ? -20.112 0.471 -5.271 1.00 76.31 92 ASN A C 1
ATOM 713 O O . ASN A 1 92 ? -18.933 0.734 -5.502 1.00 76.31 92 ASN A O 1
ATOM 717 N N . LYS A 1 93 ? -20.892 -0.195 -6.129 1.00 69.75 93 LYS A N 1
ATOM 718 C CA . LYS A 1 93 ? -20.429 -0.687 -7.435 1.00 69.75 93 LYS A CA 1
ATOM 719 C C . LYS A 1 93 ? -20.236 0.431 -8.467 1.00 69.75 93 LYS A C 1
ATOM 721 O O . LYS A 1 93 ? -19.412 0.284 -9.359 1.00 69.75 93 LYS A O 1
ATOM 726 N N . ALA A 1 94 ? -21.002 1.519 -8.374 1.00 74.00 94 ALA A N 1
ATOM 727 C CA . ALA A 1 94 ? -21.007 2.595 -9.367 1.00 74.00 94 ALA A CA 1
ATOM 728 C C . ALA A 1 94 ? -20.021 3.723 -9.031 1.00 74.00 94 ALA A C 1
ATOM 730 O O . ALA A 1 94 ? -19.485 4.367 -9.930 1.00 74.00 94 ALA A O 1
ATOM 731 N N . THR A 1 95 ? -19.776 3.974 -7.743 1.00 73.50 95 THR A N 1
ATOM 732 C CA . THR A 1 95 ? -18.918 5.069 -7.273 1.00 73.50 95 THR A CA 1
ATOM 733 C C . THR A 1 95 ? -17.789 4.520 -6.397 1.00 73.50 95 THR A C 1
ATOM 735 O O . THR A 1 95 ? -17.965 4.403 -5.182 1.00 73.50 95 THR A O 1
ATOM 738 N N . PRO A 1 96 ? -16.612 4.211 -6.979 1.00 67.25 96 PRO A N 1
ATOM 739 C CA . PRO A 1 96 ? -15.489 3.611 -6.253 1.00 67.25 96 PRO A CA 1
ATOM 740 C C . PRO A 1 96 ? -15.001 4.438 -5.059 1.00 67.25 96 PRO A C 1
ATOM 742 O O . PRO A 1 96 ? -14.604 3.878 -4.045 1.00 67.25 96 PRO A O 1
ATOM 745 N N . THR A 1 97 ? -15.092 5.770 -5.129 1.00 67.81 97 THR A N 1
ATOM 746 C CA . THR A 1 97 ? -14.715 6.678 -4.027 1.00 67.81 97 THR A CA 1
ATOM 747 C C . THR A 1 97 ? -15.635 6.581 -2.807 1.00 67.81 97 THR A C 1
ATOM 749 O O . THR A 1 97 ? -15.302 7.089 -1.743 1.00 67.81 97 THR A O 1
ATOM 752 N N . SER A 1 98 ? -16.793 5.931 -2.951 1.00 71.19 98 SER A N 1
ATOM 753 C CA . SER A 1 98 ? -17.747 5.641 -1.874 1.00 71.19 98 SER A CA 1
ATOM 754 C C . SER A 1 98 ? -17.753 4.157 -1.492 1.00 71.19 98 SER A C 1
ATOM 756 O O . SER A 1 98 ? -18.701 3.697 -0.860 1.00 71.19 98 SER A O 1
ATOM 758 N N . SER A 1 99 ? -16.730 3.404 -1.908 1.00 78.56 99 SER A N 1
ATOM 759 C CA . SER A 1 99 ? -16.564 1.987 -1.601 1.00 78.56 99 SER A CA 1
ATOM 760 C C . SER A 1 99 ? -15.335 1.775 -0.723 1.00 78.56 99 SER A C 1
ATOM 762 O O . SER A 1 99 ? -14.220 2.191 -1.054 1.00 78.56 99 SER A O 1
ATOM 764 N N . ASP A 1 100 ? -15.535 1.081 0.391 1.00 76.75 100 ASP A N 1
ATOM 765 C CA . ASP A 1 100 ? -14.459 0.762 1.324 1.00 76.75 100 ASP A CA 1
ATOM 766 C C . ASP A 1 100 ? -13.708 -0.526 0.922 1.00 76.75 100 ASP A C 1
ATOM 768 O O . ASP A 1 100 ? -12.670 -0.856 1.492 1.00 76.75 100 ASP A O 1
ATOM 772 N N . PHE A 1 101 ? -14.192 -1.234 -0.104 1.00 76.00 101 PHE A N 1
ATOM 773 C CA . PHE A 1 101 ? -13.617 -2.488 -0.592 1.00 76.00 101 PHE A CA 1
ATOM 774 C C . PHE A 1 101 ? -12.522 -2.268 -1.637 1.00 76.00 101 PHE A C 1
ATOM 776 O O . PHE A 1 101 ? -12.511 -1.281 -2.376 1.00 76.00 101 PHE A O 1
ATOM 783 N N . SER A 1 102 ? -11.606 -3.230 -1.716 1.00 75.38 102 SER A N 1
ATOM 784 C CA . SER A 1 102 ? -10.665 -3.369 -2.835 1.00 75.38 102 SER A CA 1
ATOM 785 C C . SER A 1 102 ? -11.028 -4.616 -3.614 1.00 75.38 102 SER A C 1
ATOM 787 O O . SER A 1 102 ? -11.505 -5.584 -3.026 1.00 75.38 102 SER A O 1
ATOM 789 N N . HIS A 1 103 ? -10.811 -4.591 -4.922 1.00 75.31 103 HIS A N 1
ATOM 790 C CA . HIS A 1 103 ? -10.985 -5.766 -5.761 1.00 75.31 103 HIS A CA 1
ATOM 791 C C . HIS A 1 103 ? -9.613 -6.237 -6.224 1.00 75.31 103 HIS A C 1
ATOM 793 O O . HIS A 1 103 ? -8.760 -5.421 -6.571 1.00 75.31 103 HIS A O 1
ATOM 799 N N . VAL A 1 104 ? -9.415 -7.550 -6.241 1.00 73.62 104 VAL A N 1
ATOM 800 C CA . VAL A 1 104 ? -8.267 -8.160 -6.905 1.00 73.62 104 VAL A CA 1
ATOM 801 C C . VAL A 1 104 ? -8.796 -8.877 -8.133 1.00 73.62 104 VAL A C 1
ATOM 803 O O . VAL A 1 104 ? -9.758 -9.638 -8.051 1.00 73.62 104 VAL A O 1
ATOM 806 N N . SER A 1 105 ? -8.201 -8.585 -9.283 1.00 75.31 105 SER A N 1
ATOM 807 C CA . SER A 1 105 ? -8.504 -9.270 -10.534 1.00 75.31 105 SER A CA 1
ATOM 808 C C . SER A 1 105 ? -7.204 -9.777 -11.136 1.00 75.31 105 SER A C 1
ATOM 810 O O . SER A 1 105 ? -6.179 -9.099 -11.082 1.00 75.31 105 SER A O 1
ATOM 812 N N . ALA A 1 106 ? -7.245 -10.988 -11.680 1.00 69.88 106 ALA A N 1
ATOM 813 C CA . ALA A 1 106 ? -6.117 -11.600 -12.357 1.00 69.88 106 ALA A CA 1
ATOM 814 C C . ALA A 1 106 ? -6.537 -11.981 -13.772 1.00 69.88 106 ALA A C 1
ATOM 816 O O . ALA A 1 106 ? -7.654 -12.442 -14.006 1.00 69.88 106 ALA A O 1
ATOM 817 N N . SER A 1 107 ? -5.625 -11.784 -14.717 1.00 71.06 107 SER A N 1
ATOM 818 C CA . SER A 1 107 ? -5.788 -12.219 -16.100 1.00 71.06 107 SER A CA 1
ATOM 819 C C . SER A 1 107 ? -4.555 -13.006 -16.515 1.00 71.06 107 SER A C 1
ATOM 821 O O . SER A 1 107 ? -3.456 -12.781 -16.012 1.00 71.06 107 SER A O 1
ATOM 823 N N . CYS A 1 108 ? -4.750 -13.962 -17.408 1.00 68.31 108 CYS A N 1
ATOM 824 C CA . CYS A 1 108 ? -3.722 -14.886 -17.856 1.00 68.31 108 CYS A CA 1
ATOM 825 C C . CYS A 1 108 ? -3.800 -15.010 -19.375 1.00 68.31 108 CYS A C 1
ATOM 827 O O . CYS A 1 108 ? -4.882 -15.005 -19.962 1.00 68.31 108 CYS A O 1
ATOM 829 N N . GLN A 1 109 ? -2.633 -15.095 -20.005 1.00 68.06 109 GLN A N 1
ATOM 830 C CA . GLN A 1 109 ? -2.496 -15.274 -21.443 1.00 68.06 109 GLN A CA 1
ATOM 831 C C . GLN A 1 109 ? -1.848 -16.629 -21.700 1.00 68.06 109 GLN A C 1
ATOM 833 O O . GLN A 1 109 ? -0.907 -17.013 -21.007 1.00 68.06 109 GLN A O 1
ATOM 838 N N . THR A 1 110 ? -2.354 -17.342 -22.697 1.00 66.75 110 THR A N 1
ATOM 839 C CA . THR A 1 110 ? -1.869 -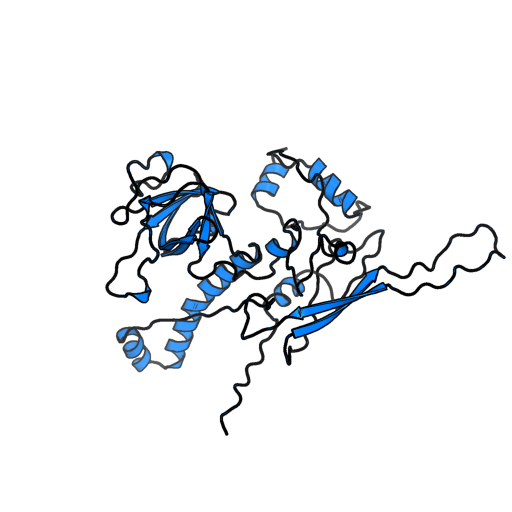18.665 -23.092 1.00 66.75 110 THR A CA 1
ATOM 840 C C . THR A 1 110 ? -1.581 -18.664 -24.588 1.00 66.75 110 THR A C 1
ATOM 842 O O . THR A 1 110 ? -2.171 -17.879 -25.334 1.00 66.75 110 THR A O 1
ATOM 845 N N . ASN A 1 111 ? -0.621 -19.484 -25.011 1.00 67.12 111 ASN A N 1
ATOM 846 C CA . ASN A 1 111 ? -0.245 -19.630 -26.416 1.00 67.12 111 ASN A CA 1
ATOM 847 C C . ASN A 1 111 ? -0.766 -20.963 -26.967 1.00 67.12 111 ASN A C 1
ATOM 849 O O . ASN A 1 111 ? -0.944 -21.920 -26.214 1.00 67.12 111 ASN A O 1
ATOM 853 N N . ASP A 1 112 ? -0.917 -21.061 -28.289 1.00 62.81 112 ASP A N 1
ATOM 854 C CA . ASP A 1 112 ? -1.425 -22.269 -28.959 1.00 62.81 112 ASP A CA 1
ATOM 855 C C . ASP A 1 112 ? -0.589 -23.524 -28.647 1.00 62.81 112 ASP A C 1
ATOM 857 O O . ASP A 1 112 ? -1.132 -24.611 -28.480 1.00 62.81 112 ASP A O 1
ATOM 861 N N . ILE A 1 113 ? 0.725 -23.371 -28.445 1.00 65.50 113 ILE A N 1
ATOM 862 C CA . ILE A 1 113 ? 1.622 -24.463 -28.028 1.00 65.50 113 ILE A CA 1
ATOM 863 C C . ILE A 1 113 ? 1.275 -24.974 -26.617 1.00 65.50 113 ILE A C 1
ATOM 865 O O . ILE A 1 113 ? 1.327 -26.178 -26.365 1.00 65.50 113 ILE A O 1
ATOM 869 N N . ASP A 1 114 ? 0.899 -24.087 -25.688 1.00 59.41 114 ASP A N 1
ATOM 870 C CA . ASP A 1 114 ? 0.492 -24.486 -24.334 1.00 59.41 114 ASP A CA 1
ATOM 871 C C . ASP A 1 114 ? -0.859 -25.228 -24.345 1.00 59.41 114 ASP A C 1
ATOM 873 O O . ASP A 1 114 ? -1.072 -26.126 -23.528 1.00 59.41 114 ASP A O 1
ATOM 877 N N . LEU A 1 115 ? -1.737 -24.901 -25.300 1.00 60.19 115 LEU A N 1
ATOM 878 C CA . LEU A 1 115 ? -3.009 -25.590 -25.545 1.00 60.19 115 LEU A CA 1
ATOM 879 C C . LEU A 1 115 ? -2.812 -26.958 -26.225 1.00 60.19 115 LEU A C 1
ATOM 881 O O . LEU A 1 115 ? -3.440 -27.938 -25.823 1.00 60.19 115 LEU A O 1
ATOM 885 N N . GLU A 1 116 ? -1.911 -27.064 -27.206 1.00 59.00 116 GLU A N 1
ATOM 886 C CA . GLU A 1 116 ? -1.611 -28.327 -27.902 1.00 59.00 116 GLU A CA 1
ATOM 887 C C . GLU A 1 116 ? -0.944 -29.367 -26.990 1.00 59.00 116 GLU A C 1
ATOM 889 O O . GLU A 1 116 ? -1.242 -30.561 -27.083 1.00 59.00 116 GLU A O 1
ATOM 894 N N . VAL A 1 117 ? -0.074 -28.932 -26.071 1.00 58.06 117 VAL A N 1
ATOM 895 C CA . VAL A 1 117 ? 0.540 -29.822 -25.071 1.00 58.06 117 VAL A CA 1
ATOM 896 C C . VAL A 1 117 ? -0.502 -30.311 -24.056 1.00 58.06 117 VAL A C 1
ATOM 898 O O . VAL A 1 117 ? -0.482 -31.487 -23.689 1.00 58.06 117 VAL A O 1
ATOM 901 N N . ALA A 1 118 ? -1.462 -29.465 -23.662 1.00 53.66 118 ALA A N 1
ATOM 902 C CA . ALA A 1 118 ? -2.583 -29.859 -22.801 1.00 53.66 118 ALA A CA 1
ATOM 903 C C . ALA A 1 118 ? -3.559 -30.833 -23.492 1.00 53.66 118 ALA A C 1
ATOM 905 O O . ALA A 1 118 ? -4.131 -31.710 -22.840 1.00 53.66 118 ALA A O 1
ATOM 906 N N . GLY A 1 119 ? -3.681 -30.752 -24.823 1.00 49.41 119 GLY A N 1
ATOM 907 C CA . GLY A 1 119 ? -4.458 -31.680 -25.654 1.00 49.41 119 GLY A CA 1
ATOM 908 C C . GLY A 1 119 ? -3.974 -33.139 -25.629 1.00 49.41 119 GLY A C 1
ATOM 909 O O . GLY A 1 119 ? -4.662 -34.015 -26.150 1.00 49.41 119 GLY A O 1
ATOM 910 N N . ARG A 1 120 ? -2.822 -33.425 -25.004 1.00 57.62 120 ARG A N 1
ATOM 911 C CA . ARG A 1 120 ? -2.293 -34.784 -24.791 1.00 57.62 120 ARG A CA 1
ATOM 912 C C . ARG A 1 120 ? -2.508 -35.338 -23.371 1.00 57.62 120 ARG A C 1
ATOM 914 O O . ARG A 1 120 ? -2.073 -36.460 -23.123 1.00 57.62 120 ARG A O 1
ATOM 921 N N . GLY A 1 121 ? -3.146 -34.592 -22.459 1.00 52.25 121 GLY A N 1
ATOM 922 C CA . GLY A 1 121 ? -3.218 -34.942 -21.030 1.00 52.25 121 GLY A CA 1
ATOM 923 C C . GLY A 1 121 ? -4.562 -34.661 -20.362 1.00 52.25 121 GLY A C 1
ATOM 924 O O . GLY A 1 121 ? -5.272 -35.604 -20.038 1.00 52.25 121 GLY A O 1
ATOM 925 N N . SER A 1 122 ? -4.952 -33.402 -20.166 1.00 54.78 122 SER A N 1
ATOM 926 C CA . SER A 1 122 ? -6.298 -33.016 -19.722 1.00 54.78 122 SER A CA 1
ATOM 927 C C . SER A 1 122 ? -6.433 -31.487 -19.713 1.00 54.78 122 SER A C 1
ATOM 929 O O . SER A 1 122 ? -5.482 -30.769 -19.418 1.00 54.78 122 SER A O 1
ATOM 931 N N . ILE A 1 123 ? -7.633 -30.961 -19.973 1.00 57.81 123 ILE A N 1
ATOM 932 C CA . ILE A 1 123 ? -7.964 -29.531 -19.774 1.00 57.81 123 ILE A CA 1
ATOM 933 C C . ILE A 1 123 ? -7.723 -29.101 -18.308 1.00 57.81 123 ILE A C 1
ATOM 935 O O . ILE A 1 123 ? -7.463 -27.931 -18.031 1.00 57.81 123 ILE A O 1
ATOM 939 N N . ILE A 1 124 ? -7.765 -30.056 -17.375 1.00 58.53 124 ILE A N 1
ATOM 940 C CA . ILE A 1 124 ? -7.538 -29.853 -15.941 1.00 58.53 124 ILE A CA 1
ATOM 941 C C . ILE A 1 124 ? -6.080 -29.435 -15.672 1.00 58.53 124 ILE A C 1
ATOM 943 O O . ILE A 1 124 ? -5.865 -28.469 -14.942 1.00 58.53 124 ILE A O 1
ATOM 947 N N . ASP A 1 125 ? -5.097 -30.049 -16.342 1.00 60.88 125 ASP A N 1
ATOM 948 C CA . ASP A 1 125 ? -3.672 -29.693 -16.198 1.00 60.88 125 ASP A CA 1
ATOM 949 C C . ASP A 1 125 ? -3.368 -28.260 -16.671 1.00 60.88 125 ASP A C 1
ATOM 951 O O . ASP A 1 125 ? -2.494 -27.574 -16.136 1.00 60.88 125 ASP A O 1
ATOM 955 N N . PHE A 1 126 ? -4.109 -27.779 -17.671 1.00 64.31 126 PHE A N 1
ATOM 956 C CA . PHE A 1 126 ? -3.985 -26.416 -18.184 1.00 64.31 126 PHE A CA 1
ATOM 957 C C . PHE A 1 126 ? -4.512 -25.379 -17.185 1.00 64.31 126 PHE A C 1
ATOM 959 O O . PHE A 1 126 ? -3.818 -24.406 -16.885 1.00 64.31 126 PHE A O 1
ATOM 966 N N . VAL A 1 127 ? -5.700 -25.615 -16.616 1.00 66.75 127 VAL A N 1
ATOM 967 C CA . VAL A 1 127 ? -6.287 -24.744 -15.584 1.00 66.75 127 VAL A CA 1
ATOM 968 C C . VAL A 1 127 ? -5.412 -24.723 -14.328 1.00 66.75 127 VAL A C 1
ATOM 970 O O . VAL A 1 127 ? -5.143 -23.650 -13.787 1.00 66.75 127 VAL A O 1
ATOM 973 N N . GLU A 1 128 ? -4.899 -25.877 -13.896 1.00 69.06 128 GLU A N 1
ATOM 974 C CA . GLU A 1 128 ? -3.999 -25.962 -12.742 1.00 69.06 128 GLU A CA 1
ATOM 975 C C . GLU A 1 128 ? -2.689 -25.198 -12.984 1.00 69.06 128 GLU A C 1
ATOM 977 O O . GLU A 1 128 ? -2.207 -24.484 -12.101 1.00 69.06 128 GLU A O 1
ATOM 982 N N . ARG A 1 129 ? -2.125 -25.283 -14.195 1.00 70.38 129 ARG A N 1
ATOM 983 C CA . ARG A 1 129 ? -0.923 -24.526 -14.570 1.00 70.38 129 ARG A CA 1
ATOM 984 C C . ARG A 1 129 ? -1.171 -23.019 -14.568 1.00 70.38 129 ARG A C 1
ATOM 986 O O . ARG A 1 129 ? -0.320 -22.279 -14.080 1.00 70.38 129 ARG A O 1
ATOM 993 N N . MET A 1 130 ? -2.323 -22.563 -15.059 1.00 72.06 130 MET A N 1
ATOM 994 C CA . MET A 1 130 ? -2.705 -21.146 -15.009 1.00 72.06 130 MET A CA 1
ATOM 995 C C . MET A 1 130 ? -2.882 -20.666 -13.565 1.00 72.06 130 MET A C 1
ATOM 997 O O . MET A 1 130 ? -2.371 -19.609 -13.199 1.00 72.06 130 MET A O 1
ATOM 1001 N N . PHE A 1 131 ? -3.525 -21.468 -12.714 1.00 71.50 131 PHE A N 1
ATOM 1002 C CA . PHE A 1 131 ? -3.684 -21.150 -11.296 1.00 71.50 131 PHE A CA 1
ATOM 1003 C C . PHE A 1 131 ? -2.329 -21.069 -10.575 1.00 71.50 131 PHE A C 1
ATOM 1005 O O . PHE A 1 131 ? -2.047 -20.084 -9.894 1.00 71.50 131 PHE A O 1
ATOM 1012 N N . LYS A 1 132 ? -1.434 -22.040 -10.809 1.00 73.62 132 LYS A N 1
ATOM 1013 C CA . LYS A 1 132 ? -0.057 -22.047 -10.281 1.00 73.62 132 LYS A CA 1
ATOM 1014 C C . LYS A 1 132 ? 0.792 -20.865 -10.757 1.00 73.62 132 LYS A C 1
ATOM 1016 O O . LYS A 1 132 ? 1.746 -20.508 -10.075 1.00 73.62 132 LYS A O 1
ATOM 1021 N N . GLN A 1 133 ? 0.474 -20.268 -11.906 1.00 74.12 133 GLN A N 1
ATOM 1022 C CA . GLN A 1 133 ? 1.145 -19.056 -12.383 1.00 74.12 133 GLN A CA 1
ATOM 1023 C C . GLN A 1 133 ? 0.623 -17.788 -11.699 1.00 74.12 133 GLN A C 1
ATOM 1025 O O . GLN A 1 133 ? 1.414 -16.898 -11.408 1.00 74.12 133 GLN A O 1
ATOM 1030 N N . ILE A 1 134 ? -0.684 -17.709 -11.432 1.00 75.38 134 ILE A N 1
ATOM 1031 C CA . ILE A 1 134 ? -1.316 -16.518 -10.846 1.00 75.38 134 ILE A CA 1
ATOM 1032 C C . ILE A 1 134 ? -1.085 -16.439 -9.332 1.00 75.38 134 ILE A C 1
ATOM 1034 O O . ILE A 1 134 ? -0.797 -15.360 -8.820 1.00 75.38 134 ILE A O 1
ATOM 1038 N N . MET A 1 135 ? -1.213 -17.560 -8.612 1.00 75.25 135 MET A N 1
ATOM 1039 C CA . MET A 1 135 ? -1.201 -17.564 -7.140 1.00 75.25 135 MET A CA 1
ATOM 1040 C C . MET A 1 135 ? 0.055 -16.942 -6.512 1.00 75.25 135 MET A C 1
ATOM 1042 O O . MET A 1 135 ? -0.104 -16.104 -5.631 1.00 75.25 135 MET A O 1
ATOM 1046 N N . PRO A 1 136 ? 1.287 -17.231 -6.976 1.00 74.38 136 PRO A N 1
ATOM 1047 C CA . PRO A 1 136 ? 2.473 -16.610 -6.388 1.00 74.38 136 PRO A CA 1
ATOM 1048 C C . PRO A 1 136 ? 2.499 -15.081 -6.538 1.00 74.38 136 PRO A C 1
ATOM 1050 O O . PRO A 1 136 ? 2.942 -14.384 -5.628 1.00 74.38 136 PRO A O 1
ATOM 1053 N N . GLU A 1 137 ? 2.019 -14.548 -7.670 1.00 75.69 137 GLU A N 1
ATOM 1054 C CA . GLU A 1 137 ? 1.921 -13.096 -7.877 1.00 75.69 137 GLU A CA 1
ATOM 1055 C C . GLU A 1 137 ? 0.829 -12.487 -6.990 1.00 75.69 137 GLU A C 1
ATOM 1057 O O . GLU A 1 137 ? 1.025 -11.416 -6.410 1.00 75.69 137 GLU A O 1
ATOM 1062 N N . TYR A 1 138 ? -0.307 -13.179 -6.871 1.00 76.31 138 TYR A N 1
ATOM 1063 C CA . TYR A 1 138 ? -1.399 -12.787 -5.989 1.00 76.31 138 TYR A CA 1
ATOM 1064 C C . TYR A 1 138 ? -0.931 -12.693 -4.530 1.00 76.31 138 TYR A C 1
ATOM 1066 O O . TYR A 1 138 ? -1.080 -11.634 -3.921 1.00 76.31 138 TYR A O 1
ATOM 1074 N N . ASP A 1 139 ? -0.306 -13.748 -4.001 1.00 72.19 139 ASP A N 1
ATOM 1075 C CA . ASP A 1 139 ? 0.155 -13.815 -2.610 1.00 72.19 139 ASP A CA 1
ATOM 1076 C C . ASP A 1 139 ? 1.176 -12.719 -2.295 1.00 72.19 139 ASP A C 1
ATOM 1078 O O . ASP A 1 139 ? 1.128 -12.082 -1.239 1.00 72.19 139 ASP A O 1
ATOM 1082 N N . GLU A 1 140 ? 2.090 -12.456 -3.227 1.00 72.12 140 GLU A N 1
ATOM 1083 C CA . GLU A 1 140 ? 3.090 -11.409 -3.070 1.00 72.12 140 GLU A CA 1
ATOM 1084 C C . GLU A 1 140 ? 2.469 -10.012 -3.071 1.00 72.12 140 GLU A C 1
ATOM 1086 O O . GLU A 1 140 ? 2.740 -9.214 -2.168 1.00 72.12 140 GLU A O 1
ATOM 1091 N N . LYS A 1 141 ? 1.629 -9.697 -4.064 1.00 75.94 141 LYS A N 1
ATOM 1092 C CA . LYS A 1 141 ? 0.964 -8.390 -4.125 1.00 75.94 141 LYS A CA 1
ATOM 1093 C C . LYS A 1 141 ? 0.081 -8.183 -2.907 1.00 75.94 141 LYS A C 1
ATOM 1095 O O . LYS A 1 141 ? 0.108 -7.103 -2.322 1.00 75.94 141 LYS A O 1
ATOM 1100 N N . LEU A 1 142 ? -0.640 -9.215 -2.483 1.00 74.88 142 LEU A N 1
ATOM 1101 C CA . LEU A 1 142 ? -1.441 -9.190 -1.269 1.00 74.88 142 LEU A CA 1
ATOM 1102 C C . LEU A 1 142 ? -0.579 -8.899 -0.034 1.00 74.88 142 LEU A C 1
ATOM 1104 O O . LEU A 1 142 ? -0.932 -8.030 0.764 1.00 74.88 142 LEU A O 1
ATOM 1108 N N . ALA A 1 143 ? 0.573 -9.562 0.102 1.00 68.94 143 ALA A N 1
ATOM 1109 C CA . ALA A 1 143 ? 1.511 -9.306 1.191 1.00 68.94 143 ALA A CA 1
ATOM 1110 C C . ALA A 1 143 ? 2.026 -7.860 1.182 1.00 68.94 143 ALA A C 1
ATOM 1112 O O . ALA A 1 143 ? 2.046 -7.215 2.228 1.00 68.94 143 ALA A O 1
ATOM 1113 N N . VAL A 1 144 ? 2.376 -7.313 0.014 1.00 73.00 144 VAL A N 1
ATOM 1114 C CA . VAL A 1 144 ? 2.795 -5.909 -0.104 1.00 73.00 144 VAL A CA 1
ATOM 1115 C C . VAL A 1 144 ? 1.648 -4.969 0.278 1.00 73.00 144 VAL A C 1
ATOM 1117 O O . VAL A 1 144 ? 1.822 -4.124 1.155 1.00 73.00 144 VAL A O 1
ATOM 1120 N N . HIS A 1 145 ? 0.453 -5.152 -0.294 1.00 72.06 145 HIS A N 1
ATOM 1121 C CA . HIS A 1 145 ? -0.730 -4.324 -0.018 1.00 72.06 145 HIS A CA 1
ATOM 1122 C C . HIS A 1 145 ? -1.142 -4.317 1.455 1.00 72.06 145 HIS A C 1
ATOM 1124 O O . HIS A 1 145 ? -1.626 -3.294 1.940 1.00 72.06 145 HIS A O 1
ATOM 1130 N N . ARG A 1 146 ? -0.893 -5.402 2.203 1.00 71.25 146 ARG A N 1
ATOM 1131 C CA . ARG A 1 146 ? -1.122 -5.455 3.660 1.00 71.25 146 ARG A CA 1
ATOM 1132 C C . ARG A 1 146 ? -0.277 -4.450 4.459 1.00 71.25 146 ARG A C 1
ATOM 1134 O O . ARG A 1 146 ? -0.635 -4.121 5.592 1.00 71.25 146 ARG A O 1
ATOM 1141 N N . HIS A 1 147 ? 0.799 -3.929 3.873 1.00 67.62 147 HIS A N 1
ATOM 1142 C CA . HIS A 1 147 ? 1.687 -2.942 4.490 1.00 67.62 147 HIS A CA 1
ATOM 1143 C C . HIS A 1 147 ? 1.571 -1.532 3.889 1.00 67.62 147 HIS A C 1
ATOM 1145 O O . HIS A 1 147 ? 2.153 -0.596 4.435 1.00 67.62 147 HIS A O 1
ATOM 1151 N N . LEU A 1 148 ? 0.812 -1.346 2.804 1.00 71.31 148 LEU A N 1
ATOM 1152 C CA . LEU A 1 148 ? 0.642 -0.042 2.152 1.00 71.31 148 LEU A CA 1
ATOM 1153 C C . LEU A 1 148 ? -0.591 0.699 2.666 1.00 71.31 148 LEU A C 1
ATOM 1155 O O . LEU A 1 148 ? -1.586 0.088 3.031 1.00 71.31 148 LEU A O 1
ATOM 1159 N N . SER A 1 149 ? -0.580 2.029 2.626 1.00 75.44 149 SER A N 1
ATOM 1160 C CA . SER A 1 149 ? -1.807 2.809 2.855 1.00 75.44 149 SER A CA 1
ATOM 1161 C C . SER A 1 149 ? -2.837 2.612 1.723 1.00 75.44 149 SER A C 1
ATOM 1163 O O . SER A 1 149 ? -2.506 2.071 0.666 1.00 75.44 149 SER A O 1
ATOM 1165 N N . ARG A 1 150 ? -4.068 3.130 1.886 1.00 78.56 150 ARG A N 1
ATOM 1166 C CA . ARG A 1 150 ? -5.133 3.055 0.855 1.00 78.56 150 ARG A CA 1
ATOM 1167 C C . ARG A 1 150 ? -4.703 3.638 -0.504 1.00 78.56 150 ARG A C 1
ATOM 1169 O O . ARG A 1 150 ? -5.236 3.260 -1.545 1.00 78.56 150 ARG A O 1
ATOM 1176 N N . SER A 1 151 ? -3.711 4.534 -0.529 1.00 82.88 151 SER A N 1
ATOM 1177 C CA . SER A 1 151 ? -3.170 5.066 -1.785 1.00 82.88 151 SER A CA 1
ATOM 1178 C C . SER A 1 151 ? -2.493 3.999 -2.659 1.00 82.88 151 SER A C 1
ATOM 1180 O O . SER A 1 151 ? -2.359 4.228 -3.859 1.00 82.88 151 SER A O 1
ATOM 1182 N N . ALA A 1 152 ? -2.088 2.857 -2.083 1.00 85.56 152 ALA A N 1
ATOM 1183 C CA . ALA A 1 152 ? -1.226 1.838 -2.697 1.00 85.56 152 ALA A CA 1
ATOM 1184 C C . ALA A 1 152 ? 0.139 2.366 -3.171 1.00 85.56 152 ALA A C 1
ATOM 1186 O O . ALA A 1 152 ? 0.762 1.793 -4.065 1.00 85.56 152 ALA A O 1
ATOM 1187 N N . GLN A 1 153 ? 0.616 3.479 -2.606 1.00 91.06 153 GLN A N 1
ATOM 1188 C CA . GLN A 1 153 ? 1.932 4.004 -2.952 1.00 91.06 153 GLN A CA 1
ATOM 1189 C C . GLN A 1 153 ? 3.025 3.065 -2.432 1.00 91.06 153 GLN A C 1
ATOM 1191 O O . GLN A 1 153 ? 3.138 2.865 -1.226 1.00 91.06 153 GLN A O 1
ATOM 1196 N N . VAL A 1 154 ? 3.849 2.533 -3.338 1.00 90.50 154 VAL A N 1
ATOM 1197 C CA . VAL A 1 154 ? 4.957 1.615 -3.012 1.00 90.50 154 VAL A CA 1
ATOM 1198 C C . VAL A 1 154 ? 6.274 2.344 -2.739 1.00 90.50 154 VAL A C 1
ATOM 1200 O O . VAL A 1 154 ? 7.188 1.765 -2.159 1.00 90.50 154 VAL A O 1
ATOM 1203 N N . GLY A 1 155 ? 6.385 3.613 -3.138 1.00 91.31 155 GLY A N 1
ATOM 1204 C CA . GLY A 1 155 ? 7.546 4.452 -2.852 1.00 91.31 155 GLY A CA 1
ATOM 1205 C C . GLY A 1 155 ? 7.488 5.813 -3.541 1.00 91.31 155 GLY A C 1
ATOM 1206 O O . GLY A 1 155 ? 6.486 6.184 -4.160 1.00 91.31 155 GLY A O 1
ATOM 1207 N N . THR A 1 156 ? 8.579 6.561 -3.435 1.00 95.06 156 THR A N 1
ATOM 1208 C CA . THR A 1 156 ? 8.772 7.870 -4.065 1.00 95.06 156 THR A CA 1
ATOM 1209 C C . THR A 1 156 ? 10.127 7.899 -4.760 1.00 95.06 156 THR A C 1
ATOM 1211 O O . THR A 1 156 ? 11.111 7.374 -4.245 1.00 95.06 156 THR A O 1
ATOM 1214 N N . VAL A 1 157 ? 10.194 8.534 -5.925 1.00 96.06 157 VAL A N 1
ATOM 1215 C CA . VAL A 1 157 ? 11.454 8.792 -6.623 1.00 96.06 157 VAL A CA 1
ATOM 1216 C C . VAL A 1 157 ? 12.277 9.794 -5.819 1.00 96.06 157 VAL A C 1
ATOM 1218 O O . VAL A 1 157 ? 11.786 10.862 -5.451 1.00 96.06 157 VAL A O 1
ATOM 1221 N N . SER A 1 158 ? 13.540 9.471 -5.579 1.00 93.50 158 SER A N 1
ATOM 1222 C CA . SER A 1 158 ? 14.484 10.314 -4.857 1.00 93.50 158 SER A CA 1
ATOM 1223 C C . SER A 1 158 ? 15.691 10.652 -5.723 1.00 93.50 158 SER A C 1
ATOM 1225 O O . SER A 1 158 ? 16.303 9.777 -6.340 1.00 93.50 158 SER A O 1
ATOM 1227 N N . GLY A 1 159 ? 16.052 11.934 -5.729 1.00 88.56 159 GLY A N 1
ATOM 1228 C CA . GLY A 1 159 ? 17.226 12.436 -6.434 1.00 88.56 159 GLY A CA 1
ATOM 1229 C C . GLY A 1 159 ? 17.037 12.571 -7.946 1.00 88.56 159 GLY A C 1
ATOM 1230 O O . GLY A 1 159 ? 15.929 12.499 -8.482 1.00 88.56 159 GLY A O 1
ATOM 1231 N N . THR A 1 160 ? 18.148 12.833 -8.632 1.00 91.94 160 THR A N 1
ATOM 1232 C CA . THR A 1 160 ? 18.171 13.026 -10.085 1.00 91.94 160 THR A CA 1
ATOM 1233 C C . THR A 1 160 ? 18.138 11.682 -10.793 1.00 91.94 160 THR A C 1
ATOM 1235 O O . THR A 1 160 ? 18.997 10.836 -10.566 1.00 91.94 160 THR A O 1
ATOM 1238 N N . VAL A 1 161 ? 17.174 11.498 -11.687 1.00 94.19 161 VAL A N 1
ATOM 1239 C CA . VAL A 1 161 ? 17.075 10.290 -12.507 1.00 94.19 161 VAL A CA 1
ATOM 1240 C C . VAL A 1 161 ? 18.232 10.239 -13.501 1.00 94.19 161 VAL A C 1
ATOM 1242 O O . VAL A 1 161 ? 18.505 11.215 -14.200 1.00 94.19 161 VAL A O 1
ATOM 1245 N N . VAL A 1 162 ? 18.894 9.088 -13.581 1.00 95.50 162 VAL A N 1
ATOM 1246 C CA . VAL A 1 162 ? 20.009 8.842 -14.503 1.00 95.50 162 VAL A CA 1
ATOM 1247 C C . VAL A 1 162 ? 19.669 7.708 -15.456 1.00 95.50 162 VAL A C 1
ATOM 1249 O O . VAL A 1 162 ? 18.736 6.940 -15.232 1.00 95.50 162 VAL A O 1
ATOM 1252 N N . ARG A 1 163 ? 20.414 7.593 -16.550 1.00 95.94 163 ARG A N 1
ATOM 1253 C CA . ARG A 1 163 ? 20.289 6.471 -17.484 1.00 95.94 163 ARG A CA 1
ATOM 1254 C C . ARG A 1 163 ? 20.542 5.129 -16.788 1.00 95.94 163 ARG A C 1
ATOM 1256 O O . ARG A 1 163 ? 21.470 5.006 -15.995 1.00 95.94 163 ARG A O 1
ATOM 1263 N N . ASN A 1 164 ? 19.783 4.094 -17.149 1.00 94.62 164 ASN A N 1
ATOM 1264 C CA . ASN A 1 164 ? 19.996 2.742 -16.627 1.00 94.62 164 ASN A CA 1
ATOM 1265 C C . ASN A 1 164 ? 21.140 2.001 -17.355 1.00 94.62 164 ASN A C 1
ATOM 1267 O O . ASN A 1 164 ? 20.904 1.112 -18.169 1.00 94.62 164 ASN A O 1
ATOM 1271 N N . ASN A 1 165 ? 22.394 2.396 -17.110 1.00 94.62 165 ASN A N 1
ATOM 1272 C CA . ASN A 1 165 ? 23.589 1.796 -17.733 1.00 94.62 165 ASN A CA 1
ATOM 1273 C C . ASN A 1 165 ? 24.554 1.106 -16.751 1.00 94.62 165 ASN A C 1
ATOM 1275 O O . ASN A 1 165 ? 25.576 0.573 -17.178 1.00 94.62 165 ASN A O 1
ATOM 1279 N N . SER A 1 166 ? 24.240 1.106 -15.459 1.00 93.38 166 SER A N 1
ATOM 1280 C CA . SER A 1 166 ? 24.959 0.368 -14.418 1.00 93.38 166 SER A CA 1
ATOM 1281 C C . SER A 1 166 ? 23.964 -0.139 -13.382 1.00 93.38 166 SER A C 1
ATOM 1283 O O . SER A 1 166 ? 22.879 0.424 -13.271 1.00 93.38 166 SER A O 1
ATOM 1285 N N . TYR A 1 167 ? 24.332 -1.177 -12.627 1.00 89.56 167 TYR A N 1
ATOM 1286 C CA . TYR A 1 167 ? 23.521 -1.732 -11.538 1.00 89.56 167 TYR A CA 1
ATOM 1287 C C . TYR A 1 167 ? 23.487 -0.812 -10.306 1.00 89.56 167 TYR A C 1
ATOM 1289 O O . TYR A 1 167 ? 22.454 -0.668 -9.660 1.00 89.56 167 TYR A O 1
ATOM 1297 N N . ASN A 1 168 ? 24.600 -0.137 -10.001 1.00 91.75 168 ASN A N 1
ATOM 1298 C CA . ASN A 1 168 ? 24.648 0.847 -8.920 1.00 91.75 168 ASN A CA 1
ATOM 1299 C C . ASN A 1 168 ? 24.274 2.233 -9.453 1.00 91.75 168 ASN A C 1
ATOM 1301 O O . ASN A 1 168 ? 24.823 2.686 -10.461 1.00 91.75 168 ASN A O 1
ATOM 1305 N N . PHE A 1 169 ? 23.413 2.947 -8.734 1.00 92.38 169 PHE A N 1
ATOM 1306 C CA . PHE A 1 169 ? 22.998 4.309 -9.061 1.00 92.38 169 PHE A CA 1
ATOM 1307 C C . PHE A 1 169 ? 24.177 5.284 -9.095 1.00 92.38 169 PHE A C 1
ATOM 1309 O O . PHE A 1 169 ? 24.267 6.105 -9.999 1.00 92.38 169 PHE A O 1
ATOM 1316 N N . THR A 1 170 ? 25.131 5.148 -8.174 1.00 90.62 170 THR A N 1
ATOM 1317 C CA . THR A 1 170 ? 26.327 6.010 -8.109 1.00 90.62 170 THR A CA 1
ATOM 1318 C C . THR A 1 170 ? 27.260 5.860 -9.311 1.00 90.62 170 THR A C 1
ATOM 1320 O O . THR A 1 170 ? 28.043 6.762 -9.601 1.00 90.62 170 THR A O 1
ATOM 1323 N N . GLN A 1 171 ? 27.192 4.724 -10.005 1.00 92.00 171 GLN A N 1
ATOM 1324 C CA . GLN A 1 171 ? 27.984 4.430 -11.201 1.00 92.00 171 GLN A CA 1
ATOM 1325 C C . GLN A 1 171 ? 27.194 4.681 -12.491 1.00 92.00 171 GLN A C 1
ATOM 1327 O O . GLN A 1 171 ? 27.777 4.706 -13.576 1.00 92.00 171 GLN A O 1
ATOM 1332 N N . ALA A 1 172 ? 25.876 4.841 -12.385 1.00 92.00 172 ALA A N 1
ATOM 1333 C CA . ALA A 1 172 ? 25.017 5.145 -13.509 1.00 92.00 172 ALA A CA 1
ATOM 1334 C C . ALA A 1 172 ? 25.159 6.624 -13.899 1.00 92.00 172 ALA A C 1
ATOM 1336 O O . ALA A 1 172 ? 25.269 7.513 -13.055 1.00 92.00 172 ALA A O 1
ATOM 1337 N N . SER A 1 173 ? 25.209 6.896 -15.201 1.00 93.31 173 SER A N 1
ATOM 1338 C CA . SER A 1 173 ? 25.485 8.242 -15.717 1.00 93.31 173 SER A CA 1
ATOM 1339 C C . SER A 1 173 ? 24.826 8.496 -17.068 1.00 93.31 173 SER A C 1
ATOM 1341 O O . SER A 1 173 ? 24.593 7.577 -17.852 1.00 93.31 173 SER A O 1
ATOM 1343 N N . GLY A 1 174 ? 24.555 9.769 -17.354 1.00 92.69 174 GLY A N 1
ATOM 1344 C CA . GLY A 1 174 ? 23.873 10.209 -18.570 1.00 92.69 174 GLY A CA 1
ATOM 1345 C C . GLY A 1 174 ? 22.367 10.396 -18.386 1.00 92.69 174 GLY A C 1
ATOM 1346 O O . GLY A 1 174 ? 21.804 10.108 -17.329 1.00 92.69 174 GLY A O 1
ATOM 1347 N N . THR A 1 175 ? 21.721 10.911 -19.430 1.00 93.88 175 THR A N 1
ATOM 1348 C CA . THR A 1 175 ? 20.296 11.262 -19.425 1.00 93.88 175 THR A CA 1
ATOM 1349 C C . THR A 1 175 ? 19.427 10.030 -19.650 1.00 93.88 175 THR A C 1
ATOM 1351 O O . THR A 1 175 ? 19.664 9.266 -20.586 1.00 93.88 175 THR A O 1
ATOM 1354 N N . ALA A 1 176 ? 18.424 9.842 -18.793 1.00 94.12 176 ALA A N 1
ATOM 1355 C CA . ALA A 1 176 ? 17.416 8.809 -18.976 1.00 94.12 176 ALA A CA 1
ATOM 1356 C C . ALA A 1 176 ? 16.484 9.141 -20.147 1.00 94.12 176 ALA A C 1
ATOM 1358 O O . ALA A 1 176 ? 16.058 10.282 -20.317 1.00 94.12 176 ALA A O 1
ATOM 1359 N N . ASP A 1 177 ? 16.130 8.124 -20.922 1.00 93.31 177 ASP A N 1
ATOM 1360 C CA . ASP A 1 177 ? 15.154 8.213 -22.001 1.00 93.31 177 ASP A CA 1
ATOM 1361 C C . ASP A 1 177 ? 14.462 6.855 -22.200 1.00 93.31 177 ASP A C 1
ATOM 1363 O O . ASP A 1 177 ? 14.746 5.874 -21.509 1.00 93.31 177 ASP A O 1
ATOM 1367 N N . ASN A 1 178 ? 13.524 6.791 -23.143 1.00 93.19 178 ASN A N 1
ATOM 1368 C CA . ASN A 1 178 ? 12.779 5.561 -23.416 1.00 93.19 178 ASN A CA 1
ATOM 1369 C C . ASN A 1 178 ? 13.636 4.464 -24.073 1.00 93.19 178 ASN A C 1
ATOM 1371 O O . ASN A 1 178 ? 13.232 3.306 -24.071 1.00 93.19 178 ASN A O 1
ATOM 1375 N N . THR A 1 179 ? 14.800 4.807 -24.628 1.00 90.75 179 THR A N 1
ATOM 1376 C CA . THR A 1 179 ? 15.676 3.862 -25.332 1.00 90.75 179 THR A CA 1
ATOM 1377 C C . THR A 1 179 ? 16.593 3.136 -24.358 1.00 90.75 179 THR A C 1
ATOM 1379 O O . THR A 1 179 ? 16.813 1.934 -24.477 1.00 90.75 179 THR A O 1
ATOM 1382 N N . PHE A 1 180 ? 17.143 3.867 -23.391 1.00 90.00 180 PHE A N 1
ATOM 1383 C CA . PHE A 1 180 ? 18.180 3.378 -22.491 1.00 90.00 180 PHE A CA 1
ATOM 1384 C C . PHE A 1 180 ? 17.699 3.133 -21.062 1.00 90.00 180 PHE A C 1
ATOM 1386 O O . PHE A 1 180 ? 18.479 2.661 -20.234 1.00 90.00 180 PHE A O 1
ATOM 1393 N N . GLY A 1 181 ? 16.442 3.452 -20.760 1.00 94.38 181 GLY A N 1
ATOM 1394 C CA . GLY A 1 181 ? 15.882 3.269 -19.432 1.00 94.38 181 GLY A CA 1
ATOM 1395 C C . GLY A 1 181 ? 16.264 4.378 -18.450 1.00 94.38 181 GLY A C 1
ATOM 1396 O O . GLY A 1 181 ? 17.065 5.272 -18.737 1.00 94.38 181 GLY A O 1
ATOM 1397 N N . ALA A 1 182 ? 15.696 4.282 -17.253 1.00 96.25 182 ALA A N 1
ATOM 1398 C CA . ALA A 1 182 ? 15.952 5.173 -16.128 1.00 96.25 182 ALA A CA 1
ATOM 1399 C C . ALA A 1 182 ? 16.385 4.366 -14.903 1.00 96.25 182 ALA A C 1
ATOM 1401 O O . ALA A 1 182 ? 15.894 3.264 -14.681 1.00 96.25 182 ALA A O 1
ATOM 1402 N N . ARG A 1 183 ? 17.278 4.924 -14.092 1.00 95.94 183 ARG A N 1
ATOM 1403 C CA . ARG A 1 183 ? 17.598 4.450 -12.749 1.00 95.94 183 ARG A CA 1
ATOM 1404 C C . ARG A 1 183 ? 17.446 5.599 -11.767 1.00 95.94 183 ARG A C 1
ATOM 1406 O O . ARG A 1 183 ? 17.871 6.723 -12.040 1.00 95.94 183 ARG A O 1
ATOM 1413 N N . PHE A 1 184 ? 16.838 5.312 -10.627 1.00 95.31 184 PHE A N 1
ATOM 1414 C CA . PHE A 1 184 ? 16.639 6.281 -9.555 1.00 95.31 184 PHE A CA 1
ATOM 1415 C C . PHE A 1 184 ? 16.551 5.590 -8.199 1.00 95.31 184 PHE A C 1
ATOM 1417 O O . PHE A 1 184 ? 16.245 4.400 -8.115 1.00 95.31 184 PHE A O 1
ATOM 1424 N N . VAL A 1 185 ? 16.831 6.347 -7.140 1.00 95.19 185 VAL A N 1
ATOM 1425 C CA . VAL A 1 185 ? 16.710 5.883 -5.755 1.00 95.19 185 VAL A CA 1
ATOM 1426 C C . VAL A 1 185 ? 15.243 5.929 -5.335 1.00 95.19 185 VAL A C 1
ATOM 1428 O O . VAL A 1 185 ? 14.520 6.863 -5.682 1.00 95.19 185 VAL A O 1
ATOM 1431 N N . VAL A 1 186 ? 14.803 4.931 -4.576 1.00 93.38 186 VAL A N 1
ATOM 1432 C CA . VAL A 1 186 ? 13.473 4.866 -3.976 1.00 93.38 186 VAL A CA 1
ATOM 1433 C C . VAL A 1 186 ? 13.554 5.327 -2.523 1.00 93.38 186 VAL A C 1
ATOM 1435 O O . VAL A 1 186 ? 14.384 4.858 -1.747 1.00 93.38 186 VAL A O 1
ATOM 1438 N N . SER A 1 187 ? 12.674 6.248 -2.144 1.00 89.50 187 SER A N 1
ATOM 1439 C CA . SER A 1 187 ? 12.461 6.685 -0.763 1.00 89.50 187 SER A CA 1
ATOM 1440 C C . SER A 1 187 ? 11.029 6.394 -0.311 1.00 89.50 187 SER A C 1
ATOM 1442 O O . SER A 1 187 ? 10.153 6.122 -1.134 1.00 89.50 187 SER A O 1
ATOM 1444 N N . ASN A 1 188 ? 10.782 6.445 1.005 1.00 81.69 188 ASN A N 1
ATOM 1445 C CA . ASN A 1 188 ? 9.457 6.247 1.616 1.00 81.69 188 ASN A CA 1
ATOM 1446 C C . ASN A 1 188 ? 8.736 4.966 1.151 1.00 81.69 188 ASN A C 1
ATOM 1448 O O . ASN A 1 188 ? 7.522 4.952 0.963 1.00 81.69 188 ASN A O 1
ATOM 1452 N N . GLY A 1 189 ? 9.501 3.898 0.947 1.00 78.88 189 GLY A N 1
ATOM 1453 C CA . GLY A 1 189 ? 9.039 2.607 0.458 1.00 78.88 189 GLY A CA 1
ATOM 1454 C C . GLY A 1 189 ? 10.147 1.571 0.599 1.00 78.88 189 GLY A C 1
ATOM 1455 O O . GLY A 1 189 ? 11.319 1.931 0.725 1.00 78.88 189 GLY A O 1
ATOM 1456 N N . SER A 1 190 ? 9.792 0.287 0.608 1.00 81.69 190 SER A N 1
ATOM 1457 C CA . SER A 1 190 ? 10.793 -0.777 0.658 1.00 81.69 190 SER A CA 1
ATOM 1458 C C . SER A 1 190 ? 11.280 -1.108 -0.746 1.00 81.69 190 SER A C 1
ATOM 1460 O O . SER A 1 190 ? 10.476 -1.347 -1.646 1.00 81.69 190 SER A O 1
ATOM 1462 N N . ILE A 1 191 ? 12.599 -1.220 -0.918 1.00 83.81 191 ILE A N 1
ATOM 1463 C CA . ILE A 1 191 ? 13.191 -1.707 -2.169 1.00 83.81 191 ILE A CA 1
ATOM 1464 C C . ILE A 1 191 ? 12.717 -3.130 -2.514 1.00 83.81 191 ILE A C 1
ATOM 1466 O O . ILE A 1 191 ? 12.638 -3.488 -3.684 1.00 83.81 191 ILE A O 1
ATOM 1470 N N . SER A 1 192 ? 12.324 -3.913 -1.500 1.00 80.75 192 SER A N 1
ATOM 1471 C CA . SER A 1 192 ? 11.803 -5.278 -1.656 1.00 80.75 192 SER A CA 1
ATOM 1472 C C . SER A 1 192 ? 10.484 -5.366 -2.427 1.00 80.75 192 SER A C 1
ATOM 1474 O O . SER A 1 192 ? 10.155 -6.435 -2.935 1.00 80.75 192 SER A O 1
ATOM 1476 N N . TYR A 1 193 ? 9.747 -4.256 -2.550 1.00 84.94 193 TYR A N 1
ATOM 1477 C CA . TYR A 1 193 ? 8.506 -4.203 -3.325 1.00 84.94 193 TYR A CA 1
ATOM 1478 C C . TYR A 1 193 ? 8.772 -4.203 -4.838 1.00 84.94 193 TYR A C 1
ATOM 1480 O O . TYR A 1 193 ? 7.875 -4.430 -5.642 1.00 84.94 193 TYR A O 1
ATOM 1488 N N . PHE A 1 194 ? 10.010 -3.960 -5.268 1.00 88.25 194 PHE A N 1
ATOM 1489 C CA . PHE A 1 194 ? 10.345 -3.853 -6.681 1.00 88.25 194 PHE A CA 1
ATOM 1490 C C . PHE A 1 194 ? 11.068 -5.111 -7.137 1.00 88.25 194 PHE A C 1
ATOM 1492 O O . PHE A 1 194 ? 12.254 -5.283 -6.877 1.00 88.25 194 PHE A O 1
ATOM 1499 N N . ARG A 1 195 ? 10.356 -5.985 -7.850 1.00 87.62 195 ARG A N 1
ATOM 1500 C CA . ARG A 1 195 ? 10.953 -7.151 -8.508 1.00 87.62 195 ARG A CA 1
ATOM 1501 C C . ARG A 1 195 ? 11.144 -6.917 -10.008 1.00 87.62 195 ARG A C 1
ATOM 1503 O O . ARG A 1 195 ? 10.326 -6.231 -10.626 1.00 87.62 195 ARG A O 1
ATOM 1510 N N . PRO A 1 196 ? 12.187 -7.507 -10.619 1.00 89.38 196 PRO A N 1
ATOM 1511 C CA . PRO A 1 196 ? 12.330 -7.538 -12.070 1.00 89.38 196 PRO A CA 1
ATOM 1512 C C . PRO A 1 196 ? 11.057 -8.043 -12.758 1.00 89.38 196 PRO A C 1
ATOM 1514 O O . PRO A 1 196 ? 10.487 -9.059 -12.371 1.00 89.38 196 PRO A O 1
ATOM 1517 N N . GLY A 1 197 ? 10.619 -7.344 -13.802 1.00 85.12 197 GLY A N 1
ATOM 1518 C CA . GLY A 1 197 ? 9.424 -7.678 -14.577 1.00 85.12 197 GLY A CA 1
ATOM 1519 C C . GLY A 1 197 ? 8.123 -7.059 -14.058 1.00 85.12 197 GLY A C 1
ATOM 1520 O O . GLY A 1 197 ? 7.177 -6.936 -14.846 1.00 85.12 197 GLY A O 1
ATOM 1521 N N . THR A 1 198 ? 8.086 -6.603 -12.801 1.00 89.00 198 THR A N 1
ATOM 1522 C CA . THR A 1 198 ? 6.933 -5.891 -12.238 1.00 89.00 198 THR A CA 1
ATOM 1523 C C . THR A 1 198 ? 6.690 -4.582 -12.984 1.00 89.00 198 THR A C 1
ATOM 1525 O O . THR A 1 198 ? 7.624 -3.904 -13.425 1.00 89.00 198 THR A O 1
ATOM 1528 N N . ARG A 1 199 ? 5.411 -4.235 -13.153 1.00 91.69 199 ARG A N 1
ATOM 1529 C CA . ARG A 1 199 ? 4.978 -3.016 -13.838 1.00 91.69 199 ARG A CA 1
ATOM 1530 C C . ARG A 1 199 ? 4.589 -1.947 -12.844 1.00 91.69 199 ARG A C 1
ATOM 1532 O O . ARG A 1 199 ? 3.811 -2.209 -11.928 1.00 91.69 199 ARG A O 1
ATOM 1539 N N . ILE A 1 200 ? 5.115 -0.749 -13.056 1.00 94.88 200 ILE A N 1
ATOM 1540 C CA . ILE A 1 200 ? 4.869 0.397 -12.189 1.00 94.88 200 ILE A CA 1
ATOM 1541 C C . ILE A 1 200 ? 4.368 1.592 -12.995 1.00 94.88 200 ILE A C 1
ATOM 1543 O O . ILE A 1 200 ? 4.692 1.751 -14.176 1.00 94.88 200 ILE A O 1
ATOM 1547 N N . ASP A 1 201 ? 3.613 2.441 -12.312 1.00 95.62 201 ASP A N 1
ATOM 1548 C CA . ASP A 1 201 ? 3.213 3.760 -12.773 1.00 95.62 201 ASP A CA 1
ATOM 1549 C C . ASP A 1 201 ? 3.857 4.819 -11.880 1.00 95.62 201 ASP A C 1
ATOM 1551 O O . ASP A 1 201 ? 3.943 4.672 -10.657 1.00 95.62 201 ASP A O 1
ATOM 1555 N N . ILE A 1 202 ? 4.290 5.915 -12.494 1.00 96.44 202 ILE A N 1
ATOM 1556 C CA . ILE A 1 202 ? 4.927 7.036 -11.811 1.00 96.44 202 ILE A CA 1
ATOM 1557 C C . ILE A 1 202 ? 4.069 8.278 -12.022 1.00 96.44 202 ILE A C 1
ATOM 1559 O O . ILE A 1 202 ? 3.762 8.657 -13.154 1.00 96.44 202 ILE A O 1
ATOM 1563 N N . TYR A 1 203 ? 3.704 8.929 -10.922 1.00 96.62 203 TYR A N 1
ATOM 1564 C CA . TYR A 1 203 ? 2.812 10.082 -10.902 1.00 96.62 203 TYR A CA 1
ATOM 1565 C C . TYR A 1 203 ? 3.484 11.317 -10.305 1.00 96.62 203 TYR A C 1
ATOM 1567 O O . TYR A 1 203 ? 4.237 11.236 -9.337 1.00 96.62 203 TYR A O 1
ATOM 1575 N N . ASN A 1 204 ? 3.123 12.482 -10.835 1.00 95.12 204 ASN A N 1
ATOM 1576 C CA . ASN A 1 204 ? 3.369 13.776 -10.216 1.00 95.12 204 ASN A CA 1
ATOM 1577 C C . ASN A 1 204 ? 2.032 14.329 -9.708 1.00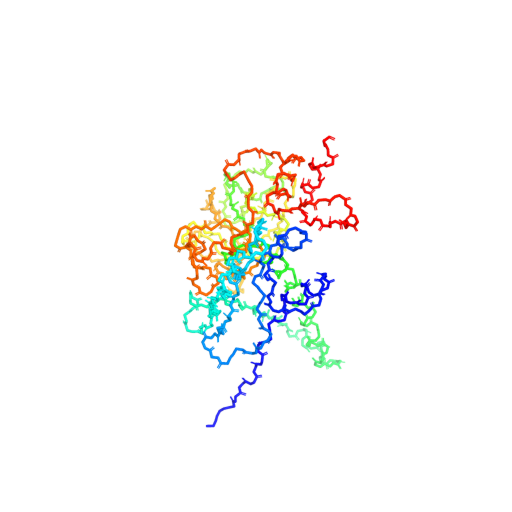 95.12 204 ASN A C 1
ATOM 1579 O O . ASN A 1 204 ? 1.204 14.813 -10.489 1.00 95.12 204 ASN A O 1
ATOM 1583 N N . GLY A 1 205 ? 1.783 14.189 -8.404 1.00 90.75 205 GLY A N 1
ATOM 1584 C CA . GLY A 1 205 ? 0.478 14.494 -7.825 1.00 90.75 205 GLY A CA 1
ATOM 1585 C C . GLY A 1 205 ? -0.625 13.692 -8.520 1.00 90.75 205 GLY A C 1
ATOM 1586 O O . GLY A 1 205 ? -0.591 12.465 -8.544 1.00 90.75 205 GLY A O 1
ATOM 1587 N N . ALA A 1 206 ? -1.619 14.367 -9.103 1.00 89.50 206 ALA A N 1
ATOM 1588 C CA . ALA A 1 206 ? -2.711 13.736 -9.851 1.00 89.50 206 ALA A CA 1
ATOM 1589 C C . ALA A 1 206 ? -2.311 13.194 -11.237 1.00 89.50 206 ALA A C 1
ATOM 1591 O O . ALA A 1 206 ? -3.007 12.323 -11.757 1.00 89.50 206 ALA A O 1
ATOM 1592 N N . ASN A 1 207 ? -1.198 13.647 -11.812 1.00 93.00 207 ASN A N 1
ATOM 1593 C CA . ASN A 1 207 ? -0.884 13.427 -13.222 1.00 93.00 207 ASN A CA 1
ATOM 1594 C C . ASN A 1 207 ? 0.016 12.207 -13.419 1.00 93.00 207 ASN A C 1
ATOM 1596 O O . ASN A 1 207 ? 1.069 12.111 -12.788 1.00 93.00 207 ASN A O 1
ATOM 1600 N N . LEU A 1 208 ? -0.379 11.291 -14.307 1.00 94.56 208 LEU A N 1
ATOM 1601 C CA . LEU A 1 208 ? 0.488 10.192 -14.736 1.00 94.56 208 LEU A CA 1
ATOM 1602 C C . LEU A 1 208 ? 1.654 10.780 -15.538 1.00 94.56 208 LEU A C 1
ATOM 1604 O O . LEU A 1 208 ? 1.426 11.489 -16.516 1.00 94.56 208 LEU A O 1
ATOM 1608 N N . VAL A 1 209 ? 2.888 10.493 -15.130 1.00 95.06 209 VAL A N 1
ATOM 1609 C CA . VAL A 1 209 ? 4.101 10.900 -15.857 1.00 95.06 209 VAL A CA 1
ATOM 1610 C C . VAL A 1 209 ? 4.439 9.828 -16.881 1.00 95.06 209 VAL A C 1
ATOM 1612 O O . VAL A 1 209 ? 4.509 10.103 -18.076 1.00 95.06 209 VAL A O 1
ATOM 1615 N N . VAL A 1 210 ? 4.580 8.593 -16.404 1.00 94.62 210 VAL A N 1
ATOM 1616 C CA . VAL A 1 210 ? 4.803 7.409 -17.229 1.00 94.62 210 VAL A CA 1
ATOM 1617 C C . VAL A 1 210 ? 4.146 6.211 -16.551 1.00 94.62 210 VAL A C 1
ATOM 1619 O O . VAL A 1 210 ? 4.204 6.079 -15.329 1.00 94.62 210 VAL A O 1
ATOM 1622 N N . GLY A 1 211 ? 3.481 5.371 -17.332 1.00 94.25 211 GLY A N 1
ATOM 1623 C CA . GLY A 1 211 ? 2.752 4.198 -16.868 1.00 94.25 211 GLY A CA 1
ATOM 1624 C C . GLY A 1 211 ? 3.271 2.913 -17.496 1.00 94.25 211 GLY A C 1
ATOM 1625 O O . GLY A 1 211 ? 3.925 2.930 -18.541 1.00 94.25 211 GLY A O 1
ATOM 1626 N N . ASN A 1 212 ? 2.970 1.790 -16.855 1.00 92.62 212 ASN A N 1
ATOM 1627 C CA . ASN A 1 212 ? 3.272 0.438 -17.313 1.00 92.62 212 ASN A CA 1
ATOM 1628 C C . ASN A 1 212 ? 4.752 0.242 -17.709 1.00 92.62 212 ASN A C 1
ATOM 1630 O O . ASN A 1 212 ? 5.083 -0.474 -18.664 1.00 92.62 212 ASN A O 1
ATOM 1634 N N . VAL A 1 213 ? 5.669 0.905 -16.996 1.00 94.25 213 VAL A N 1
ATOM 1635 C CA . VAL A 1 213 ? 7.117 0.723 -17.188 1.00 94.25 213 VAL A CA 1
ATOM 1636 C C . VAL A 1 213 ? 7.564 -0.525 -16.447 1.00 94.25 213 VAL A C 1
ATOM 1638 O O . VAL A 1 213 ? 7.024 -0.856 -15.391 1.00 94.25 213 VAL A O 1
ATOM 1641 N N . ALA A 1 214 ? 8.511 -1.260 -17.023 1.00 94.12 214 ALA A N 1
ATOM 1642 C CA . ALA A 1 214 ? 8.991 -2.498 -16.425 1.00 94.12 214 ALA A CA 1
ATOM 1643 C C . ALA A 1 214 ? 10.206 -2.225 -15.549 1.00 94.12 214 ALA A C 1
ATOM 1645 O O . ALA A 1 214 ? 11.174 -1.625 -16.015 1.00 94.12 214 ALA A O 1
ATOM 1646 N N . VAL A 1 215 ? 10.175 -2.717 -14.316 1.00 95.00 215 VAL A N 1
ATOM 1647 C CA . VAL A 1 215 ? 11.373 -2.805 -13.479 1.00 95.00 215 VAL A CA 1
ATOM 1648 C C . VAL A 1 215 ? 12.328 -3.811 -14.122 1.00 95.00 215 VAL A C 1
ATOM 1650 O O . VAL A 1 215 ? 11.932 -4.935 -14.435 1.00 95.00 215 VAL A O 1
ATOM 1653 N N . THR A 1 216 ? 13.573 -3.411 -14.364 1.00 94.62 216 THR A N 1
ATOM 1654 C CA . THR A 1 216 ? 14.619 -4.300 -14.893 1.00 94.62 216 THR A CA 1
ATOM 1655 C C . THR A 1 216 ? 15.339 -5.018 -13.768 1.00 94.62 216 THR A C 1
ATOM 1657 O O . THR A 1 216 ? 15.597 -6.214 -13.859 1.00 94.62 216 THR A O 1
ATOM 1660 N N . ASP A 1 217 ? 15.641 -4.284 -12.702 1.00 92.38 217 ASP A N 1
ATOM 1661 C CA . ASP A 1 217 ? 16.406 -4.747 -11.556 1.00 92.38 217 ASP A CA 1
ATOM 1662 C C . ASP A 1 217 ? 16.224 -3.794 -10.367 1.00 92.38 217 ASP A C 1
ATOM 1664 O O . ASP A 1 217 ? 15.846 -2.631 -10.526 1.00 92.38 217 ASP A O 1
ATOM 1668 N N . SER A 1 218 ? 16.498 -4.307 -9.174 1.00 92.19 218 SER A N 1
ATOM 1669 C CA . SER A 1 218 ? 16.436 -3.587 -7.905 1.00 92.19 218 SER A CA 1
ATOM 1670 C C . SER A 1 218 ? 17.746 -3.794 -7.157 1.00 92.19 218 SER A C 1
ATOM 1672 O O . SER A 1 218 ? 18.154 -4.941 -6.965 1.00 92.19 218 SER A O 1
ATOM 1674 N N . ASN A 1 219 ? 18.372 -2.716 -6.698 1.00 90.62 219 ASN A N 1
ATOM 1675 C CA . ASN A 1 219 ? 19.605 -2.745 -5.931 1.00 90.62 219 ASN A CA 1
ATOM 1676 C C . ASN A 1 219 ? 19.352 -2.339 -4.469 1.00 90.62 219 ASN A C 1
ATOM 1678 O O . ASN A 1 219 ? 19.170 -1.155 -4.174 1.00 90.62 219 ASN A O 1
ATOM 1682 N N . PRO A 1 220 ? 19.385 -3.293 -3.524 1.00 86.19 220 PRO A N 1
ATOM 1683 C CA . PRO A 1 220 ? 19.207 -2.987 -2.108 1.00 86.19 220 PRO A CA 1
ATOM 1684 C C . PRO A 1 220 ? 20.353 -2.176 -1.492 1.00 86.19 220 PRO A C 1
ATOM 1686 O O . PRO A 1 220 ? 20.149 -1.540 -0.466 1.00 86.19 220 PRO A O 1
ATOM 1689 N N . ALA A 1 221 ? 21.555 -2.190 -2.085 1.00 86.00 221 ALA A N 1
ATOM 1690 C CA . ALA A 1 221 ? 22.731 -1.546 -1.492 1.00 86.00 221 ALA A CA 1
ATOM 1691 C C . ALA A 1 221 ? 22.641 -0.010 -1.494 1.00 86.00 221 ALA A C 1
ATOM 1693 O O . ALA A 1 221 ? 23.133 0.641 -0.576 1.00 86.00 221 ALA A O 1
ATOM 1694 N N . ASP A 1 222 ? 22.007 0.565 -2.517 1.00 89.00 222 ASP A N 1
ATOM 1695 C CA . ASP A 1 222 ? 21.807 2.010 -2.671 1.00 89.00 222 ASP A CA 1
ATOM 1696 C C . ASP A 1 222 ? 20.324 2.404 -2.778 1.00 89.00 222 ASP A C 1
ATOM 1698 O O . ASP A 1 222 ? 20.005 3.556 -3.076 1.00 89.00 222 ASP A O 1
ATOM 1702 N N . ASN A 1 223 ? 19.420 1.453 -2.510 1.00 90.44 223 ASN A N 1
ATOM 1703 C CA . ASN A 1 223 ? 17.969 1.588 -2.638 1.00 90.44 223 ASN A CA 1
ATOM 1704 C C . ASN A 1 223 ? 17.516 2.069 -4.027 1.00 90.44 223 ASN A C 1
ATOM 1706 O O . ASN A 1 223 ? 16.530 2.798 -4.129 1.00 90.44 223 ASN A O 1
ATOM 1710 N N . SER A 1 224 ? 18.216 1.697 -5.102 1.00 93.75 224 SER A N 1
ATOM 1711 C CA . SER A 1 224 ? 17.859 2.108 -6.463 1.00 93.75 224 SER A CA 1
ATOM 1712 C C . SER A 1 224 ? 17.164 1.024 -7.271 1.00 93.75 224 SER A C 1
ATOM 1714 O O . SER A 1 224 ? 17.393 -0.166 -7.078 1.00 93.75 224 SER A O 1
ATOM 1716 N N . ILE A 1 225 ? 16.329 1.440 -8.220 1.00 96.00 225 ILE A N 1
ATOM 1717 C CA . ILE A 1 225 ? 15.719 0.541 -9.203 1.00 96.00 225 ILE A CA 1
ATOM 1718 C C . ILE A 1 225 ? 16.045 1.002 -10.615 1.00 96.00 225 ILE A C 1
ATOM 1720 O O . ILE A 1 225 ? 16.049 2.202 -10.900 1.00 96.00 225 ILE A O 1
ATOM 1724 N N . GLY A 1 226 ? 16.301 0.039 -11.494 1.00 95.94 226 GLY A N 1
ATOM 1725 C CA . GLY A 1 226 ? 16.343 0.235 -12.935 1.00 95.94 226 GLY A CA 1
ATOM 1726 C C . GLY A 1 226 ? 14.961 -0.000 -13.540 1.00 95.94 226 GLY A C 1
ATOM 1727 O O . GLY A 1 226 ? 14.251 -0.935 -13.162 1.00 95.94 226 GLY A O 1
ATOM 1728 N N . VAL A 1 227 ? 14.565 0.843 -14.489 1.00 96.31 227 VAL A N 1
ATOM 1729 C CA . VAL A 1 227 ? 13.310 0.717 -15.233 1.00 96.31 227 VAL A CA 1
ATOM 1730 C C . VAL A 1 227 ? 13.540 0.908 -16.724 1.00 96.31 227 VAL A C 1
ATOM 1732 O O . VAL A 1 227 ? 14.431 1.647 -17.152 1.00 96.31 227 VAL A O 1
ATOM 1735 N N . GLN A 1 228 ? 12.701 0.264 -17.527 1.00 94.56 228 GLN A N 1
ATOM 1736 C CA . GLN A 1 228 ? 12.716 0.372 -18.980 1.00 94.56 228 GLN A CA 1
ATOM 1737 C C . GLN A 1 228 ? 11.331 0.698 -19.533 1.00 94.56 228 GLN A C 1
ATOM 1739 O O . GLN A 1 228 ? 10.300 0.267 -19.001 1.00 94.56 228 GLN A O 1
ATOM 1744 N N . TYR A 1 229 ? 11.328 1.444 -20.635 1.00 94.00 229 TYR A N 1
ATOM 1745 C CA . TYR A 1 229 ? 10.124 1.750 -21.386 1.00 94.00 229 TYR A CA 1
ATOM 1746 C C . TYR A 1 229 ? 9.850 0.579 -22.321 1.00 94.00 229 TYR A C 1
ATOM 1748 O O . TYR A 1 229 ? 10.714 0.171 -23.096 1.00 94.00 229 TYR A O 1
ATOM 1756 N N . VAL A 1 230 ? 8.657 0.006 -22.236 1.00 91.31 230 VAL A N 1
ATOM 1757 C CA . VAL A 1 230 ? 8.302 -1.175 -23.015 1.00 91.31 230 VAL A CA 1
ATOM 1758 C C . VAL A 1 230 ? 7.545 -0.747 -24.258 1.00 91.31 230 VAL A C 1
ATOM 1760 O O . VAL A 1 230 ? 6.440 -0.220 -24.177 1.00 91.31 230 VAL A O 1
ATOM 1763 N N . SER A 1 231 ? 8.152 -1.008 -25.411 1.00 88.38 231 SER A N 1
ATOM 1764 C CA . SER A 1 231 ? 7.531 -0.872 -26.725 1.00 88.38 231 SER A CA 1
ATOM 1765 C C . SER A 1 231 ? 7.583 -2.229 -27.419 1.00 88.38 231 SER A C 1
ATOM 1767 O O . SER A 1 231 ? 8.656 -2.727 -27.756 1.00 88.38 231 SER A O 1
ATOM 1769 N N . SER A 1 232 ? 6.424 -2.867 -27.551 1.00 81.12 232 SER A N 1
ATOM 1770 C CA . SER A 1 232 ? 6.245 -4.214 -28.086 1.00 81.12 232 SER A CA 1
ATOM 1771 C C . SER A 1 232 ? 5.079 -4.241 -29.082 1.00 81.12 232 SER A C 1
ATOM 1773 O O . SER A 1 232 ? 4.147 -3.437 -28.961 1.00 81.12 232 SER A O 1
ATOM 1775 N N . PRO A 1 233 ? 5.070 -5.189 -30.041 1.00 77.19 233 PRO A N 1
ATOM 1776 C CA . PRO A 1 233 ? 3.882 -5.483 -30.841 1.00 77.19 233 PRO A CA 1
ATOM 1777 C C . PRO A 1 233 ? 2.652 -5.849 -29.992 1.00 77.19 233 PRO A C 1
ATOM 1779 O O . PRO A 1 233 ? 1.525 -5.606 -30.416 1.00 77.19 233 PRO A O 1
ATOM 1782 N N . ASN A 1 234 ? 2.847 -6.399 -28.784 1.00 75.75 234 ASN A N 1
ATOM 1783 C CA . ASN A 1 234 ? 1.762 -6.615 -27.825 1.00 75.75 234 ASN A CA 1
ATOM 1784 C C . ASN A 1 234 ? 1.450 -5.311 -27.074 1.00 75.75 234 ASN A C 1
ATOM 1786 O O . ASN A 1 234 ? 2.061 -5.006 -26.045 1.00 75.75 234 ASN A O 1
ATOM 1790 N N . THR A 1 235 ? 0.464 -4.572 -27.582 1.00 76.06 235 THR A N 1
ATOM 1791 C CA . THR A 1 235 ? 0.076 -3.244 -27.085 1.00 76.06 235 THR A CA 1
ATOM 1792 C C . THR A 1 235 ? -0.394 -3.231 -25.633 1.00 76.06 235 THR A C 1
ATOM 1794 O O . THR A 1 235 ? -0.251 -2.209 -24.968 1.00 76.06 235 THR A O 1
ATOM 1797 N N . VAL A 1 236 ? -0.874 -4.360 -25.100 1.00 69.81 236 VAL A N 1
ATOM 1798 C CA . VAL A 1 236 ? -1.343 -4.478 -23.707 1.00 69.81 236 VAL A CA 1
ATOM 1799 C C . VAL A 1 236 ? -0.193 -4.308 -22.704 1.00 69.81 236 VAL A C 1
ATOM 1801 O O . VAL A 1 236 ? -0.399 -3.854 -21.582 1.00 69.81 236 VAL A O 1
ATOM 1804 N N . ARG A 1 237 ? 1.047 -4.631 -23.100 1.00 73.81 237 ARG A N 1
ATOM 1805 C CA . ARG A 1 237 ? 2.238 -4.519 -22.232 1.00 73.81 237 ARG A CA 1
ATOM 1806 C C . ARG A 1 237 ? 3.075 -3.268 -22.493 1.00 73.81 237 ARG A C 1
ATOM 1808 O O . ARG A 1 237 ? 4.159 -3.143 -21.910 1.00 73.81 237 ARG A O 1
ATOM 1815 N N . ASN A 1 238 ? 2.604 -2.386 -23.374 1.00 89.00 238 ASN A N 1
ATOM 1816 C CA . ASN A 1 238 ? 3.329 -1.177 -23.724 1.00 89.00 238 ASN A CA 1
ATOM 1817 C C . ASN A 1 238 ? 3.246 -0.159 -22.595 1.00 89.00 238 ASN A C 1
ATOM 1819 O O . ASN A 1 238 ? 2.204 0.002 -21.956 1.00 89.00 238 ASN A O 1
ATOM 1823 N N . SER A 1 239 ? 4.360 0.526 -22.363 1.00 91.44 239 SER A N 1
ATOM 1824 C CA . SER A 1 239 ? 4.390 1.663 -21.459 1.00 91.44 239 SER A CA 1
ATOM 1825 C C . SER A 1 239 ? 3.473 2.770 -21.986 1.00 91.44 239 SER A C 1
ATOM 1827 O O . SER A 1 239 ? 3.318 2.960 -23.192 1.00 91.44 239 SER A O 1
ATOM 1829 N N . THR A 1 240 ? 2.821 3.467 -21.067 1.00 89.75 240 THR A N 1
ATOM 1830 C CA . THR A 1 240 ? 1.790 4.474 -21.330 1.00 89.75 240 THR A CA 1
ATOM 1831 C C . THR A 1 240 ? 2.172 5.808 -20.688 1.00 89.75 240 THR A C 1
ATOM 1833 O O . THR A 1 240 ? 3.214 5.935 -20.044 1.00 89.75 240 THR A O 1
ATOM 1836 N N . GLY A 1 241 ? 1.330 6.826 -20.862 1.00 83.19 241 GLY A N 1
ATOM 1837 C CA . GLY A 1 241 ? 1.508 8.143 -20.254 1.00 83.19 241 GLY A CA 1
ATOM 1838 C C . GLY A 1 241 ? 2.018 9.212 -21.229 1.00 83.19 241 GLY A C 1
ATOM 1839 O O . GLY A 1 241 ? 2.495 8.892 -22.316 1.00 83.19 241 GLY A O 1
ATOM 1840 N N . PRO A 1 242 ? 1.868 10.496 -20.862 1.00 80.31 242 PRO A N 1
ATOM 1841 C CA . PRO A 1 242 ? 2.229 11.633 -21.708 1.00 80.31 242 PRO A CA 1
ATOM 1842 C C . PRO A 1 242 ? 3.735 11.942 -21.715 1.00 80.31 242 PRO A C 1
ATOM 1844 O O . PRO A 1 242 ? 4.195 12.695 -22.570 1.00 80.31 242 PRO A O 1
ATOM 1847 N N . GLY A 1 243 ? 4.493 11.423 -20.744 1.00 82.00 243 GLY A N 1
ATOM 1848 C CA . GLY A 1 243 ? 5.916 11.695 -20.569 1.00 82.00 243 GLY A CA 1
ATOM 1849 C C . GLY A 1 243 ? 6.833 10.582 -21.075 1.00 82.00 243 GLY A C 1
ATOM 1850 O O . GLY A 1 243 ? 6.409 9.535 -21.562 1.00 82.00 243 GLY A O 1
ATOM 1851 N N . THR A 1 244 ? 8.133 10.823 -20.921 1.00 88.19 244 THR A N 1
ATOM 1852 C CA . THR A 1 244 ? 9.187 9.823 -21.147 1.00 88.19 244 THR A CA 1
ATOM 1853 C C . THR A 1 244 ? 9.825 9.437 -19.818 1.00 88.19 244 THR A C 1
ATOM 1855 O O . THR A 1 244 ? 9.619 10.105 -18.803 1.00 88.19 244 THR A O 1
ATOM 1858 N N . LEU A 1 245 ? 10.665 8.403 -19.816 1.00 92.12 245 LEU A N 1
ATOM 1859 C CA . LEU A 1 245 ? 11.481 8.077 -18.645 1.00 92.12 245 LEU A CA 1
ATOM 1860 C C . LEU A 1 245 ? 12.394 9.237 -18.201 1.00 92.12 245 LEU A C 1
ATOM 1862 O O . LEU A 1 245 ? 12.681 9.362 -17.015 1.00 92.12 245 LEU A O 1
ATOM 1866 N N . GLY A 1 246 ? 12.790 10.128 -19.116 1.00 90.56 246 GLY A N 1
ATOM 1867 C CA . GLY A 1 246 ? 13.551 11.339 -18.787 1.00 90.56 246 GLY A CA 1
ATOM 1868 C C . GLY A 1 246 ? 12.735 12.424 -18.077 1.00 90.56 246 GLY A C 1
ATOM 1869 O O . GLY A 1 246 ? 13.302 13.365 -17.533 1.00 90.56 246 GLY A O 1
ATOM 1870 N N . SER A 1 247 ? 11.404 12.306 -18.066 1.00 92.50 247 SER A N 1
ATOM 1871 C CA . SER A 1 247 ? 10.493 13.233 -17.381 1.00 92.50 247 SER A CA 1
ATOM 1872 C C . SER A 1 247 ? 10.256 12.862 -15.913 1.00 92.50 247 SER A C 1
ATOM 1874 O O . SER A 1 247 ? 9.549 13.578 -15.203 1.00 92.50 247 SER A O 1
ATOM 1876 N N . ILE A 1 248 ? 10.801 11.734 -15.454 1.00 94.94 248 ILE A N 1
ATOM 1877 C CA . ILE A 1 248 ? 10.734 11.323 -14.054 1.00 94.94 248 ILE A CA 1
ATOM 1878 C C . ILE A 1 248 ? 11.632 12.259 -13.230 1.00 94.94 248 ILE A C 1
ATOM 1880 O O . ILE A 1 248 ? 12.764 12.543 -13.612 1.00 94.94 248 ILE A O 1
ATOM 1884 N N . ALA A 1 249 ? 11.134 12.727 -12.087 1.00 94.44 249 ALA A N 1
ATOM 1885 C CA . ALA A 1 249 ? 11.852 13.631 -11.201 1.00 94.44 249 ALA A CA 1
ATOM 1886 C C . ALA A 1 249 ? 11.664 13.238 -9.731 1.00 94.44 249 ALA A C 1
ATOM 1888 O O . ALA A 1 249 ? 10.747 12.492 -9.376 1.00 94.44 249 ALA A O 1
ATOM 1889 N N . SER A 1 250 ? 12.540 13.764 -8.874 1.00 95.81 250 SER A N 1
ATOM 1890 C CA . SER A 1 250 ? 12.452 13.596 -7.423 1.00 95.81 250 SER A CA 1
ATOM 1891 C C . SER A 1 250 ? 11.096 14.072 -6.892 1.00 95.81 250 SER A C 1
ATOM 1893 O O . SER A 1 250 ? 10.597 15.123 -7.289 1.00 95.81 250 SER A O 1
ATOM 1895 N N . GLY A 1 251 ? 10.516 13.318 -5.960 1.00 93.62 251 GLY A N 1
ATOM 1896 C CA . GLY A 1 251 ? 9.201 13.589 -5.377 1.00 93.62 251 GLY A CA 1
ATOM 1897 C C . GLY A 1 251 ? 8.026 12.957 -6.129 1.00 93.62 251 GLY A C 1
ATOM 1898 O O . GLY A 1 251 ? 6.909 12.990 -5.617 1.00 93.62 251 GLY A O 1
ATOM 1899 N N . HIS A 1 252 ? 8.243 12.350 -7.301 1.00 96.69 252 HIS A N 1
ATOM 1900 C CA . HIS A 1 252 ? 7.189 11.599 -7.986 1.00 96.69 252 HIS A CA 1
ATOM 1901 C C . HIS A 1 252 ? 6.837 10.314 -7.222 1.00 96.69 252 HIS A C 1
ATOM 1903 O O 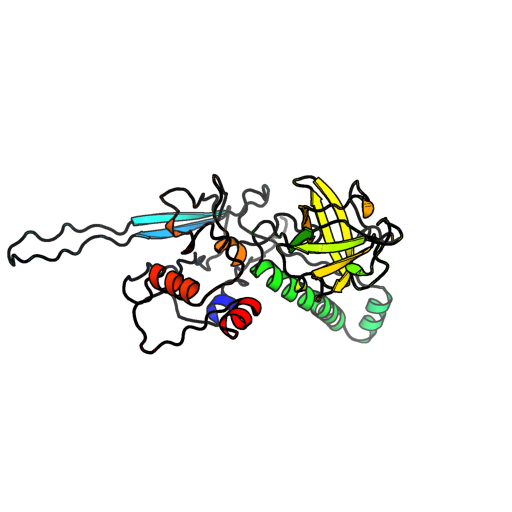. HIS A 1 252 ? 7.721 9.581 -6.778 1.00 96.69 252 HIS A O 1
ATOM 1909 N N . SER A 1 253 ? 5.546 10.023 -7.088 1.00 96.25 253 SER A N 1
ATOM 1910 C CA . SER A 1 253 ? 5.035 8.836 -6.398 1.00 96.25 253 SER A CA 1
ATOM 1911 C C . SER A 1 253 ? 5.023 7.622 -7.321 1.00 96.25 253 SER A C 1
ATOM 1913 O O . SER A 1 253 ? 4.693 7.743 -8.501 1.00 96.25 253 SER A O 1
ATOM 1915 N N . ILE A 1 254 ? 5.337 6.454 -6.767 1.00 95.94 254 ILE A N 1
ATOM 1916 C CA . ILE A 1 254 ? 5.405 5.182 -7.485 1.00 95.94 254 ILE A CA 1
ATOM 1917 C C . ILE A 1 254 ? 4.278 4.269 -6.995 1.00 95.94 254 ILE A C 1
ATOM 1919 O O . ILE A 1 254 ? 4.081 4.109 -5.788 1.00 95.94 254 ILE A O 1
ATOM 1923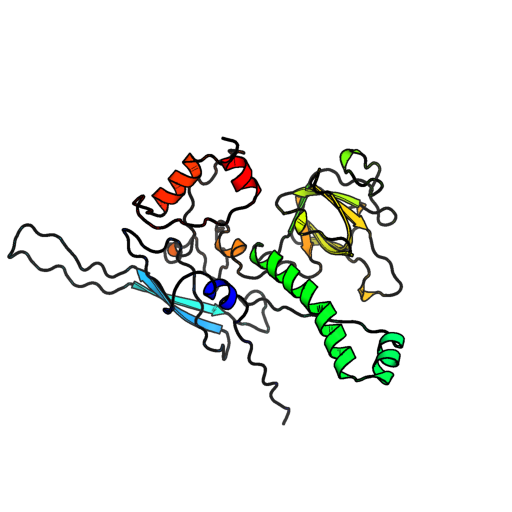 N N . PHE A 1 255 ? 3.564 3.656 -7.934 1.00 94.94 255 PHE A N 1
ATOM 1924 C CA . PHE A 1 255 ? 2.489 2.691 -7.697 1.00 94.94 255 PHE A CA 1
ATOM 1925 C C . PHE A 1 255 ? 2.725 1.464 -8.578 1.00 94.94 255 PHE A C 1
ATOM 1927 O O . PHE A 1 255 ? 3.355 1.580 -9.631 1.00 94.94 255 PHE A O 1
ATOM 1934 N N . TYR A 1 256 ? 2.197 0.300 -8.206 1.00 92.62 256 TYR A N 1
ATOM 1935 C CA . TYR A 1 256 ? 2.033 -0.765 -9.195 1.00 92.62 256 TYR A CA 1
ATOM 1936 C C . TYR A 1 256 ? 1.055 -0.320 -10.284 1.00 92.62 256 TYR A C 1
ATOM 1938 O O . TYR A 1 256 ? 0.159 0.496 -10.043 1.00 92.62 256 TYR A O 1
ATOM 1946 N N . SER A 1 257 ? 1.270 -0.812 -11.504 1.00 90.38 257 SER A N 1
ATOM 1947 C CA . SER A 1 257 ? 0.548 -0.302 -12.666 1.00 90.38 257 SER A CA 1
ATOM 1948 C C . SER A 1 257 ? -0.961 -0.525 -12.542 1.00 90.38 257 SER A C 1
ATOM 1950 O O . SER A 1 257 ? -1.404 -1.647 -12.311 1.00 90.38 257 SER A O 1
ATOM 1952 N N . GLY A 1 258 ? -1.741 0.551 -12.674 1.00 86.56 258 GLY A N 1
ATOM 1953 C CA . GLY A 1 258 ? -3.200 0.542 -12.525 1.00 86.56 258 GLY A CA 1
ATOM 1954 C C . GLY A 1 258 ? -3.722 0.526 -11.083 1.00 86.56 258 GLY A C 1
ATOM 1955 O O . GLY A 1 258 ? -4.933 0.594 -10.886 1.00 86.56 258 GLY A O 1
ATOM 1956 N N . GLU A 1 259 ? -2.853 0.483 -10.069 1.00 87.31 259 GLU A N 1
ATOM 1957 C CA . GLU A 1 259 ? -3.263 0.263 -8.671 1.00 87.31 259 GLU A CA 1
ATOM 1958 C C . GLU A 1 259 ? -3.351 1.549 -7.834 1.00 87.31 259 GLU A C 1
ATOM 1960 O O . GLU A 1 259 ? -3.602 1.512 -6.628 1.00 87.31 259 GLU A O 1
ATOM 1965 N N . ARG A 1 260 ? -3.174 2.720 -8.453 1.00 89.25 260 ARG A N 1
ATOM 1966 C CA . ARG A 1 260 ? -3.240 4.000 -7.745 1.00 89.25 260 ARG A CA 1
ATOM 1967 C C . ARG A 1 260 ? -4.596 4.188 -7.049 1.00 89.25 260 ARG A C 1
ATOM 1969 O O . ARG A 1 260 ? -5.637 4.189 -7.700 1.00 89.25 260 ARG A O 1
ATOM 1976 N N . ASN A 1 261 ? -4.563 4.457 -5.741 1.00 83.62 261 ASN A N 1
ATOM 1977 C CA . ASN A 1 261 ? -5.738 4.607 -4.867 1.00 83.62 261 ASN A CA 1
ATOM 1978 C C . ASN A 1 261 ? -6.627 3.351 -4.768 1.00 83.62 261 ASN A C 1
ATOM 1980 O O . ASN A 1 261 ? -7.788 3.456 -4.373 1.00 83.62 261 ASN A O 1
ATOM 1984 N N . ALA A 1 262 ? -6.097 2.177 -5.119 1.00 81.06 262 ALA A N 1
ATOM 1985 C CA . ALA A 1 262 ? -6.810 0.903 -5.050 1.00 81.06 262 ALA A CA 1
ATOM 1986 C C . ALA A 1 262 ? -6.332 0.001 -3.896 1.00 81.06 262 ALA A C 1
ATOM 1988 O O . ALA A 1 262 ? -6.768 -1.144 -3.796 1.00 81.06 262 ALA A O 1
ATOM 1989 N N . GLY A 1 263 ? -5.449 0.490 -3.020 1.00 75.25 263 GLY A N 1
ATOM 1990 C CA . GLY A 1 263 ? -4.868 -0.310 -1.936 1.00 75.25 263 GLY A CA 1
ATOM 1991 C C . GLY A 1 263 ? -5.858 -0.515 -0.808 1.00 75.25 263 GLY A C 1
ATOM 1992 O O . GLY A 1 263 ? -6.609 0.398 -0.504 1.00 75.25 263 GLY A O 1
ATOM 1993 N N . MET A 1 264 ? -5.889 -1.679 -0.172 1.00 76.38 264 MET A N 1
ATOM 1994 C CA . MET A 1 264 ? -6.870 -2.003 0.874 1.00 76.38 264 MET A CA 1
ATOM 1995 C C . MET A 1 264 ? -6.737 -1.170 2.158 1.00 76.38 264 MET A C 1
ATOM 1997 O O . MET A 1 264 ? -5.709 -0.541 2.408 1.00 76.38 264 MET A O 1
ATOM 2001 N N . TYR A 1 265 ? -7.774 -1.189 3.008 1.00 72.12 265 TYR A N 1
ATOM 2002 C CA . TYR A 1 265 ? -7.633 -0.793 4.414 1.00 72.12 265 TYR A CA 1
ATOM 2003 C C . TYR A 1 265 ? -6.793 -1.845 5.143 1.00 72.12 265 TYR A C 1
ATOM 2005 O O . TYR A 1 265 ? -7.302 -2.761 5.781 1.00 72.12 265 TYR A O 1
ATOM 2013 N N . SER A 1 266 ? -5.487 -1.737 4.950 1.00 65.38 266 SER A N 1
ATOM 2014 C CA . SER A 1 266 ? -4.477 -2.636 5.482 1.00 65.38 266 SER A CA 1
ATOM 2015 C C . SER A 1 266 ? -4.028 -2.224 6.888 1.00 65.38 266 SER A C 1
ATOM 2017 O O . SER A 1 266 ? -4.426 -1.171 7.393 1.00 65.38 266 SER A O 1
ATOM 2019 N N . LEU A 1 267 ? -3.107 -2.990 7.485 1.00 64.75 267 LEU A N 1
ATOM 2020 C CA . LEU A 1 267 ? -2.405 -2.557 8.695 1.00 64.75 267 LEU A CA 1
ATOM 2021 C C . LEU A 1 267 ? -1.698 -1.214 8.463 1.00 64.75 267 LEU A C 1
ATOM 2023 O O . LEU A 1 267 ? -1.828 -0.309 9.279 1.00 64.75 267 LEU A O 1
ATOM 2027 N N . GLY A 1 268 ? -1.034 -1.034 7.318 1.00 61.00 268 GLY A N 1
ATOM 2028 C CA . GLY A 1 268 ? -0.404 0.239 6.954 1.00 61.00 268 GLY A CA 1
ATOM 2029 C C . GLY A 1 268 ? -1.391 1.412 6.880 1.00 61.00 268 GLY A C 1
ATOM 2030 O O . GLY A 1 268 ? -1.071 2.517 7.314 1.00 61.00 268 GLY A O 1
ATOM 2031 N N . ALA A 1 269 ? -2.613 1.180 6.390 1.00 66.94 269 ALA A N 1
ATOM 2032 C CA . ALA A 1 269 ? -3.669 2.195 6.377 1.00 66.94 269 ALA A CA 1
ATOM 2033 C C . ALA A 1 269 ? -4.253 2.459 7.777 1.00 66.94 269 ALA A C 1
ATOM 2035 O O . ALA A 1 269 ? -4.586 3.596 8.108 1.00 66.94 269 ALA A O 1
ATOM 2036 N N . TYR A 1 270 ? -4.368 1.429 8.615 1.00 68.69 270 TYR A N 1
ATOM 2037 C CA . TYR A 1 270 ? -4.856 1.576 9.986 1.00 68.69 270 TYR A CA 1
ATOM 2038 C C . TYR A 1 270 ? -3.868 2.368 10.848 1.00 68.69 270 TYR A C 1
ATOM 2040 O O . TYR A 1 270 ? -4.263 3.272 11.582 1.00 68.69 270 TYR A O 1
ATOM 2048 N N . PHE A 1 271 ? -2.575 2.084 10.682 1.00 69.88 271 PHE A N 1
ATOM 2049 C CA . PHE A 1 271 ? -1.481 2.710 11.418 1.00 69.88 271 PHE A CA 1
ATOM 2050 C C . PHE A 1 271 ? -0.997 4.051 10.856 1.00 69.88 271 PHE A C 1
ATOM 2052 O O . PHE A 1 271 ? -0.125 4.688 11.447 1.00 69.88 271 PHE A O 1
ATOM 2059 N N . SER A 1 272 ? -1.552 4.510 9.733 1.00 72.62 272 SER A N 1
ATOM 2060 C CA . SER A 1 272 ? -1.213 5.820 9.180 1.00 72.62 272 SER A CA 1
ATOM 2061 C C . SER A 1 272 ? -1.703 6.948 10.089 1.00 72.62 272 SER A C 1
ATOM 2063 O O . SER A 1 272 ? -2.818 6.875 10.612 1.00 72.62 272 SER A O 1
ATOM 2065 N N . ALA A 1 273 ? -0.940 8.038 10.176 1.00 77.00 273 ALA A N 1
ATOM 2066 C CA . ALA A 1 273 ? -1.407 9.257 10.827 1.00 77.00 273 ALA A CA 1
ATOM 2067 C C . ALA A 1 273 ? -2.656 9.816 10.108 1.00 77.00 273 ALA A C 1
ATOM 2069 O O . ALA A 1 273 ? -2.635 9.936 8.879 1.00 77.00 273 ALA A O 1
ATOM 2070 N N . PRO A 1 274 ? -3.730 10.163 10.839 1.00 81.81 274 PRO A N 1
ATOM 2071 C CA . PRO A 1 274 ? -4.929 10.736 10.242 1.00 81.81 274 PRO A CA 1
ATOM 2072 C C . PRO A 1 274 ? -4.651 12.151 9.721 1.00 81.81 274 PRO A C 1
ATOM 2074 O O . PRO A 1 274 ? -3.896 12.916 10.326 1.00 81.81 274 PRO A O 1
ATOM 2077 N N . VAL A 1 275 ? -5.289 12.516 8.610 1.00 81.69 275 VAL A N 1
ATOM 2078 C CA . VAL A 1 275 ? -5.256 13.878 8.050 1.00 81.69 275 VAL A CA 1
ATOM 2079 C C . VAL A 1 275 ? -6.620 14.542 8.210 1.00 81.69 275 VAL A C 1
ATOM 2081 O O . VAL A 1 275 ? -7.639 13.862 8.305 1.00 81.69 275 VAL A O 1
ATOM 2084 N N . ALA A 1 276 ? -6.653 15.875 8.260 1.00 80.56 276 ALA A N 1
ATOM 2085 C CA . ALA A 1 276 ? -7.909 16.612 8.375 1.00 80.56 276 ALA A CA 1
ATOM 2086 C C . ALA A 1 276 ? -8.849 16.272 7.207 1.00 80.56 276 ALA A C 1
ATOM 2088 O O . ALA A 1 276 ? -8.412 16.261 6.054 1.00 80.56 276 ALA A O 1
ATOM 2089 N N . SER A 1 277 ? -10.129 16.025 7.506 1.00 81.69 277 SER A N 1
ATOM 2090 C CA . SER A 1 277 ? -11.131 15.637 6.506 1.00 81.69 277 SER A CA 1
ATOM 2091 C C . SER A 1 277 ? -10.789 14.342 5.762 1.00 81.69 277 SER A C 1
ATOM 2093 O O . SER A 1 277 ? -11.171 14.174 4.601 1.00 81.69 277 SER A O 1
ATOM 2095 N N . GLU A 1 278 ? -10.065 13.418 6.403 1.00 81.56 278 GLU A N 1
ATOM 2096 C CA . GLU A 1 278 ? -9.870 12.090 5.830 1.00 81.56 278 GLU A CA 1
ATOM 2097 C C . GLU A 1 278 ? -11.204 11.343 5.678 1.00 81.56 278 GLU A C 1
ATOM 2099 O O . GLU A 1 278 ? -12.158 11.553 6.426 1.00 81.56 278 GLU A O 1
ATOM 2104 N N . SER A 1 279 ? -11.252 10.431 4.708 1.00 81.06 279 SER A N 1
ATOM 2105 C CA . SER A 1 279 ? -12.366 9.504 4.515 1.00 81.06 279 SER A CA 1
ATOM 2106 C C . SER A 1 279 ? -11.875 8.089 4.813 1.00 81.06 279 SER A C 1
ATOM 2108 O O . SER A 1 279 ? -11.484 7.337 3.915 1.00 81.06 279 SER A O 1
ATOM 2110 N N . PHE A 1 280 ? -11.815 7.751 6.101 1.00 82.75 280 PHE A N 1
ATOM 2111 C CA . PHE A 1 280 ? -11.475 6.407 6.557 1.00 82.75 280 PHE A CA 1
ATOM 2112 C C . PHE A 1 280 ? -12.661 5.450 6.347 1.00 82.75 280 PHE A C 1
ATOM 2114 O O . PHE A 1 280 ? -13.633 5.793 5.670 1.00 82.75 280 PHE A O 1
ATOM 2121 N N . ILE A 1 281 ? -12.578 4.235 6.890 1.00 80.25 281 ILE A N 1
ATOM 2122 C CA . ILE A 1 281 ? -13.628 3.214 6.786 1.00 80.25 281 ILE A CA 1
ATOM 2123 C C . ILE A 1 281 ? -14.997 3.829 7.119 1.00 80.25 281 ILE A C 1
ATOM 2125 O O . ILE A 1 281 ? -15.166 4.475 8.153 1.00 80.25 281 ILE A O 1
ATOM 2129 N N . GLY A 1 282 ? -15.969 3.661 6.224 1.00 78.62 282 GLY A N 1
ATOM 2130 C CA . GLY A 1 282 ? -17.310 4.221 6.369 1.00 78.62 282 GLY A CA 1
ATOM 2131 C C . GLY A 1 282 ? -17.434 5.723 6.138 1.00 78.62 282 GLY A C 1
ATOM 2132 O O . GLY A 1 282 ? -18.485 6.303 6.397 1.00 78.62 282 GLY A O 1
ATOM 2133 N N . GLY A 1 283 ? -16.388 6.362 5.618 1.00 81.56 283 GLY A N 1
ATOM 2134 C CA . GLY A 1 283 ? -16.340 7.805 5.400 1.00 81.56 283 GLY A CA 1
ATOM 2135 C C . GLY A 1 283 ? -16.058 8.598 6.669 1.00 81.56 283 GLY A C 1
ATOM 2136 O O . GLY A 1 283 ? -16.317 9.798 6.709 1.00 81.56 283 GLY A O 1
ATOM 2137 N N . VAL A 1 284 ? -15.554 7.920 7.695 1.00 83.56 284 VAL A N 1
ATOM 2138 C CA . VAL A 1 284 ? -15.246 8.496 8.997 1.00 83.56 284 VAL A CA 1
ATOM 2139 C C . VAL A 1 284 ? -13.973 9.335 8.926 1.00 83.56 284 VAL A C 1
ATOM 2141 O O . VAL A 1 284 ? -12.951 8.881 8.419 1.00 83.56 284 VAL A O 1
ATOM 2144 N N . ASP A 1 285 ? -14.016 10.528 9.510 1.00 88.38 285 ASP A N 1
ATOM 2145 C CA . ASP A 1 285 ? -12.824 11.326 9.793 1.00 88.38 285 ASP A CA 1
ATOM 2146 C C . ASP A 1 285 ? -12.345 11.011 11.218 1.00 88.38 285 ASP A C 1
ATOM 2148 O O . ASP A 1 285 ? -13.002 11.402 12.194 1.00 88.38 285 ASP A O 1
ATOM 2152 N N . ARG A 1 286 ? -11.200 10.321 11.366 1.00 84.00 286 ARG A N 1
ATOM 2153 C CA . ARG A 1 286 ? -10.696 9.927 12.694 1.00 84.00 286 ARG A CA 1
ATOM 2154 C C . ARG A 1 286 ? -10.239 11.132 13.520 1.00 84.00 286 ARG A C 1
ATOM 2156 O O . ARG A 1 286 ? -10.115 11.010 14.736 1.00 84.00 286 ARG A O 1
ATOM 2163 N N . THR A 1 287 ? -10.043 12.312 12.921 1.00 85.88 287 THR A N 1
ATOM 2164 C CA . THR A 1 287 ? -9.707 13.545 13.661 1.00 85.88 287 THR A CA 1
ATOM 2165 C C . THR A 1 287 ? -10.896 14.108 14.454 1.00 85.88 287 THR A C 1
ATOM 2167 O O . THR A 1 287 ? -10.703 14.847 15.434 1.00 85.88 287 THR A O 1
ATOM 2170 N N . THR A 1 288 ? -12.122 13.702 14.099 1.00 86.38 288 THR A N 1
ATOM 2171 C CA . THR A 1 288 ? -13.362 14.058 14.802 1.00 86.38 288 THR A CA 1
ATOM 2172 C C . THR A 1 288 ? -13.431 13.361 16.160 1.00 86.38 288 THR A C 1
ATOM 2174 O O . THR A 1 288 ? -13.172 12.165 16.262 1.00 86.38 288 THR A O 1
ATOM 2177 N N . SER A 1 289 ? -13.816 14.088 17.217 1.00 80.12 289 SER A N 1
ATOM 2178 C CA . SER A 1 289 ? -13.792 13.604 18.612 1.00 80.12 289 SER A CA 1
ATOM 2179 C C . SER A 1 289 ? -14.443 12.230 18.817 1.00 80.12 289 SER A C 1
ATOM 2181 O O . SER A 1 289 ? -13.871 11.400 19.516 1.00 80.12 289 SER A O 1
ATOM 2183 N N . GLY A 1 290 ? -15.580 11.966 18.165 1.00 76.06 290 GLY A N 1
ATOM 2184 C CA . GLY A 1 290 ? -16.307 10.694 18.256 1.00 76.06 290 GLY A CA 1
ATOM 2185 C C . GLY A 1 290 ? -15.614 9.485 17.613 1.00 76.06 290 GLY A C 1
ATOM 2186 O O . GLY A 1 290 ? -16.025 8.358 17.867 1.00 76.06 290 GLY A O 1
ATOM 2187 N N . TYR A 1 291 ? -14.559 9.696 16.821 1.00 77.19 291 TYR A N 1
ATOM 2188 C CA . TYR A 1 291 ? -13.852 8.646 16.076 1.00 77.19 291 TYR A CA 1
ATOM 2189 C C . TYR A 1 291 ? -12.356 8.563 16.396 1.00 77.19 291 TYR A C 1
ATOM 2191 O O . TYR A 1 291 ? -11.654 7.702 15.870 1.00 77.19 291 TYR A O 1
ATOM 2199 N N . ARG A 1 292 ? -11.858 9.399 17.3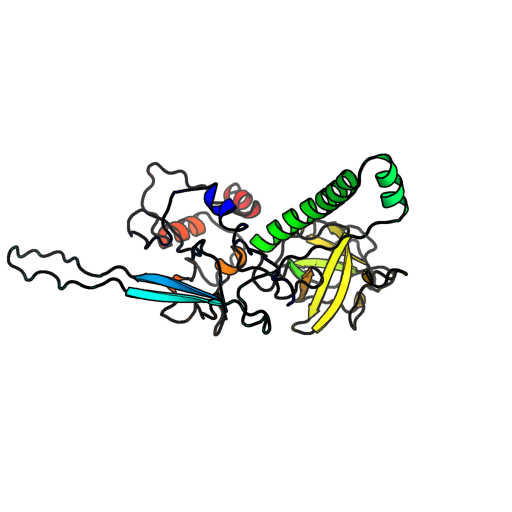17 1.00 76.56 292 ARG A N 1
ATOM 2200 C CA . ARG A 1 292 ? -10.446 9.383 17.742 1.00 76.56 292 ARG A CA 1
ATOM 2201 C C . ARG A 1 292 ? -10.015 8.076 18.392 1.00 76.56 292 ARG A C 1
ATOM 2203 O O . ARG A 1 292 ? -8.831 7.773 18.406 1.00 76.56 292 ARG A O 1
ATOM 2210 N N . TRP A 1 293 ? -10.962 7.292 18.900 1.00 72.56 293 TRP A N 1
ATOM 2211 C CA . TRP A 1 293 ? -10.696 5.956 19.429 1.00 72.56 293 TRP A CA 1
ATOM 2212 C C . TRP A 1 293 ? -10.198 4.971 18.354 1.00 72.56 293 TRP A C 1
ATOM 2214 O O . TRP A 1 293 ? -9.643 3.938 18.712 1.00 72.56 293 TRP A O 1
ATOM 2224 N N . MET A 1 294 ? -10.374 5.290 17.063 1.00 73.62 294 MET A N 1
ATOM 2225 C CA . MET A 1 294 ? -9.828 4.538 15.925 1.00 73.62 294 MET A CA 1
ATOM 2226 C C . MET A 1 294 ? -8.401 4.971 15.547 1.00 73.62 294 MET A C 1
ATOM 2228 O O . MET A 1 294 ? -7.807 4.389 14.640 1.00 73.62 294 MET A O 1
ATOM 2232 N N . ILE A 1 295 ? -7.857 6.020 16.176 1.00 76.88 295 ILE A N 1
ATOM 2233 C CA . ILE A 1 295 ? -6.469 6.437 15.964 1.00 76.88 295 ILE A CA 1
ATOM 2234 C C . ILE A 1 295 ? -5.573 5.520 16.814 1.00 76.88 295 ILE A C 1
ATOM 2236 O O . ILE A 1 295 ? -5.805 5.413 18.021 1.00 76.88 295 ILE A O 1
ATOM 2240 N N . PRO A 1 296 ? -4.550 4.876 16.225 1.00 72.88 296 PRO A N 1
ATOM 2241 C CA . PRO A 1 296 ? -3.574 4.097 16.981 1.00 72.88 296 PRO A CA 1
ATOM 2242 C C . PRO A 1 296 ? -2.890 4.930 18.066 1.00 72.88 296 PRO A C 1
ATOM 2244 O O . PRO A 1 296 ? -2.711 6.141 17.922 1.00 72.88 296 PRO A O 1
ATOM 2247 N N . VAL A 1 297 ? -2.431 4.274 19.131 1.00 72.06 297 VAL A N 1
ATOM 2248 C CA . VAL A 1 297 ? -1.597 4.946 20.132 1.00 72.06 297 VAL A CA 1
ATOM 2249 C C . VAL A 1 297 ? -0.284 5.372 19.475 1.00 72.06 297 VAL A C 1
ATOM 2251 O O . VAL A 1 297 ? 0.470 4.545 18.969 1.00 72.06 297 VAL A O 1
ATOM 2254 N N . THR A 1 298 ? -0.004 6.673 19.491 1.00 72.81 298 THR A N 1
ATOM 2255 C CA . THR A 1 298 ? 1.247 7.244 18.981 1.00 72.81 298 THR A CA 1
ATOM 2256 C C . THR A 1 298 ? 1.977 7.977 20.093 1.00 72.81 298 THR A C 1
ATOM 2258 O O . THR A 1 298 ? 1.370 8.781 20.802 1.00 72.81 298 THR A O 1
ATOM 2261 N N . THR A 1 299 ? 3.286 7.778 20.199 1.00 71.44 299 THR A N 1
ATOM 2262 C CA . THR A 1 299 ? 4.157 8.564 21.079 1.00 71.44 299 THR A CA 1
ATOM 2263 C C . THR A 1 299 ? 5.097 9.439 20.264 1.00 71.44 299 THR A C 1
ATOM 2265 O O . THR A 1 299 ? 5.414 9.146 19.113 1.00 71.44 299 THR A O 1
ATOM 2268 N N . ARG A 1 300 ? 5.524 10.556 20.866 1.00 69.94 300 ARG A N 1
ATOM 2269 C CA . ARG A 1 300 ? 6.494 11.502 20.288 1.00 69.94 300 ARG A CA 1
ATOM 2270 C C . ARG A 1 300 ? 6.143 11.980 18.854 1.00 69.94 300 ARG A C 1
ATOM 2272 O O . ARG A 1 300 ? 7.014 11.960 17.979 1.00 69.94 300 ARG A O 1
ATOM 2279 N N . PRO A 1 301 ? 4.898 12.431 18.584 1.00 70.25 301 PRO A N 1
ATOM 2280 C CA . PRO A 1 301 ? 4.530 12.938 17.263 1.00 70.25 301 PRO A CA 1
ATOM 2281 C C . PRO A 1 301 ? 5.425 14.124 16.869 1.00 70.25 301 PRO A C 1
ATOM 2283 O O . PRO A 1 301 ? 5.648 15.033 17.666 1.00 70.25 301 PRO A O 1
ATOM 2286 N N . GLY A 1 302 ? 5.949 14.106 15.642 1.00 65.50 302 GLY A N 1
ATOM 2287 C CA . GLY A 1 302 ? 6.853 15.147 15.137 1.00 65.50 302 GLY A CA 1
ATOM 2288 C C . GLY A 1 302 ? 8.325 14.985 15.534 1.00 65.50 302 GLY A C 1
ATOM 2289 O O . GLY A 1 302 ? 9.130 15.859 15.218 1.00 65.50 302 GLY A O 1
ATOM 2290 N N . ALA A 1 303 ? 8.705 13.885 16.194 1.00 66.94 303 ALA A N 1
ATOM 2291 C CA . ALA A 1 303 ? 10.111 13.577 16.436 1.00 66.94 303 ALA A CA 1
ATOM 2292 C C . ALA A 1 303 ? 10.867 13.351 15.114 1.00 66.94 303 ALA A C 1
ATOM 2294 O O . ALA A 1 303 ? 10.428 12.603 14.245 1.00 66.94 303 ALA A O 1
ATOM 2295 N N . THR A 1 304 ? 12.033 13.984 14.985 1.00 60.66 304 THR A N 1
ATOM 2296 C CA . THR A 1 304 ? 12.910 13.912 13.801 1.00 60.66 304 THR A CA 1
ATOM 2297 C C . THR A 1 304 ? 14.110 12.983 14.000 1.00 60.66 304 THR A C 1
ATOM 2299 O O . THR A 1 304 ? 15.001 12.924 13.154 1.00 60.66 304 THR A O 1
ATOM 2302 N N . ALA A 1 305 ? 14.171 12.274 15.132 1.00 57.50 305 ALA A N 1
ATOM 2303 C CA . ALA A 1 305 ? 15.293 11.411 15.471 1.00 57.50 305 ALA A CA 1
ATOM 2304 C C . ALA A 1 305 ? 15.419 10.249 14.467 1.00 57.50 305 ALA A C 1
ATOM 2306 O O . ALA A 1 305 ? 14.478 9.489 14.259 1.00 57.50 305 ALA A O 1
ATOM 2307 N N . ALA A 1 306 ? 16.606 10.087 13.873 1.00 54.25 306 ALA A N 1
ATOM 2308 C CA . ALA A 1 306 ? 16.896 9.037 12.887 1.00 54.25 306 ALA A CA 1
ATOM 2309 C C . ALA A 1 306 ? 17.049 7.626 13.504 1.00 54.25 306 ALA A C 1
ATOM 2311 O O . ALA A 1 306 ? 17.048 6.610 12.790 1.00 54.25 306 ALA A O 1
ATOM 2312 N N . THR A 1 307 ? 17.178 7.556 14.831 1.00 63.38 307 THR A N 1
ATOM 2313 C CA . THR A 1 307 ? 17.440 6.325 15.579 1.00 63.38 307 THR A CA 1
ATOM 2314 C C . THR A 1 307 ? 16.325 6.083 16.582 1.00 63.38 307 THR A C 1
ATOM 2316 O O . THR A 1 307 ? 16.030 6.938 17.415 1.00 63.38 307 THR A O 1
ATOM 2319 N N . LEU A 1 308 ? 15.715 4.906 16.479 1.00 65.31 308 LEU A N 1
ATOM 2320 C CA . LEU A 1 308 ? 14.741 4.407 17.438 1.00 65.31 308 LEU A CA 1
ATOM 2321 C C . LEU A 1 308 ? 15.511 3.871 18.642 1.00 65.31 308 LEU A C 1
ATOM 2323 O O . LEU A 1 308 ? 16.345 2.987 18.472 1.00 65.31 308 LEU A O 1
ATOM 2327 N N . THR A 1 309 ? 15.270 4.448 19.816 1.00 68.81 309 THR A N 1
ATOM 2328 C CA . THR A 1 309 ? 15.924 4.055 21.072 1.00 68.81 309 THR A CA 1
ATOM 2329 C C . THR A 1 309 ? 15.002 3.167 21.892 1.00 68.81 309 THR A C 1
ATOM 2331 O O . THR A 1 309 ? 13.777 3.294 21.787 1.00 68.81 309 THR A O 1
ATOM 2334 N N . LYS A 1 310 ? 15.559 2.346 22.789 1.00 70.38 310 LYS A N 1
ATOM 2335 C CA . LYS A 1 310 ? 14.754 1.562 23.743 1.00 70.38 310 LYS A CA 1
ATOM 2336 C C . LYS A 1 310 ? 13.702 2.414 24.472 1.00 70.38 310 LYS A C 1
ATOM 2338 O O . LYS A 1 310 ? 12.531 2.055 24.516 1.00 70.38 310 LYS A O 1
ATOM 2343 N N . SER A 1 311 ? 14.083 3.611 24.924 1.00 73.44 311 SER A N 1
ATOM 2344 C CA . SER A 1 311 ? 13.165 4.532 25.612 1.00 73.44 311 SER A CA 1
ATOM 2345 C C . SER A 1 311 ? 11.960 4.980 24.773 1.00 73.44 311 SER A C 1
ATOM 2347 O O . SER A 1 311 ? 10.935 5.341 25.337 1.00 73.44 311 SER A O 1
ATOM 2349 N N . MET A 1 312 ? 12.043 4.970 23.435 1.00 74.25 312 MET A N 1
ATOM 2350 C CA . MET A 1 312 ? 10.886 5.260 22.572 1.00 74.25 312 MET A CA 1
ATOM 2351 C C . MET A 1 312 ? 9.861 4.127 22.603 1.00 74.25 312 MET A C 1
ATOM 2353 O O . MET A 1 312 ? 8.659 4.383 22.543 1.00 74.25 312 MET A O 1
ATOM 2357 N N . VAL A 1 313 ? 10.342 2.887 22.694 1.00 70.94 313 VAL A N 1
ATOM 2358 C CA . VAL A 1 313 ? 9.503 1.691 22.808 1.00 70.94 313 VAL A CA 1
ATOM 2359 C C . VAL A 1 313 ? 8.888 1.618 24.203 1.00 70.94 313 VAL A C 1
ATOM 2361 O O . VAL A 1 313 ? 7.688 1.383 24.318 1.00 70.94 313 VAL A O 1
ATOM 2364 N N . ASP A 1 314 ? 9.673 1.913 25.241 1.00 68.50 314 ASP A N 1
ATOM 2365 C CA . ASP A 1 314 ? 9.190 1.973 26.625 1.00 68.50 314 ASP A CA 1
ATOM 2366 C C . ASP A 1 314 ? 8.096 3.048 26.784 1.00 68.50 314 ASP A C 1
ATOM 2368 O O . ASP A 1 314 ? 7.035 2.772 27.343 1.00 68.50 314 ASP A O 1
ATOM 2372 N N . ASP A 1 315 ? 8.289 4.246 26.216 1.00 72.31 315 ASP A N 1
ATOM 2373 C CA . ASP A 1 315 ? 7.265 5.300 26.206 1.00 72.31 315 ASP A CA 1
ATOM 2374 C C . ASP A 1 315 ? 5.970 4.840 25.526 1.00 72.31 315 ASP A C 1
ATOM 2376 O O . ASP A 1 315 ? 4.874 5.136 26.007 1.00 72.31 315 ASP A O 1
ATOM 2380 N N . LEU A 1 316 ? 6.086 4.135 24.392 1.00 71.88 316 LEU A N 1
ATOM 2381 C CA . LEU A 1 316 ? 4.933 3.595 23.676 1.00 71.88 316 LEU A CA 1
ATOM 2382 C C . LEU A 1 316 ? 4.201 2.556 24.524 1.00 71.88 316 LEU A C 1
ATOM 2384 O O . LEU A 1 316 ? 2.985 2.659 24.664 1.00 71.88 316 LEU A O 1
ATOM 2388 N N . ALA A 1 317 ? 4.929 1.620 25.135 1.00 64.81 317 ALA A N 1
ATOM 2389 C CA . ALA A 1 317 ? 4.370 0.603 26.021 1.00 64.81 317 ALA A CA 1
ATOM 2390 C C . ALA A 1 317 ? 3.641 1.233 27.221 1.00 64.81 317 ALA A C 1
ATOM 2392 O O . ALA A 1 317 ? 2.511 0.855 27.540 1.00 64.81 317 ALA A O 1
ATOM 2393 N N . ILE A 1 318 ? 4.231 2.260 27.838 1.00 66.00 318 ILE A N 1
ATOM 2394 C CA . ILE A 1 318 ? 3.601 3.011 28.931 1.00 66.00 318 ILE A CA 1
ATOM 2395 C C . ILE A 1 318 ? 2.325 3.714 28.451 1.00 66.00 318 ILE A C 1
ATOM 2397 O O . ILE A 1 318 ? 1.291 3.625 29.117 1.00 66.00 318 ILE A O 1
ATOM 2401 N N . ALA A 1 319 ? 2.370 4.406 27.306 1.00 66.62 319 ALA A N 1
ATOM 2402 C CA . ALA A 1 319 ? 1.219 5.121 26.745 1.00 66.62 319 ALA A CA 1
ATOM 2403 C C . ALA A 1 319 ? 0.066 4.175 26.377 1.00 66.62 319 ALA A C 1
ATOM 2405 O O . ALA A 1 319 ? -1.108 4.510 26.528 1.00 66.62 319 ALA A O 1
ATOM 2406 N N . MET A 1 320 ? 0.423 2.971 25.950 1.00 63.31 320 MET A N 1
ATOM 2407 C CA . MET A 1 320 ? -0.457 1.840 25.707 1.00 63.31 320 MET A CA 1
ATOM 2408 C C . MET A 1 320 ? -1.069 1.241 26.987 1.00 63.31 320 MET A C 1
ATOM 2410 O O . MET A 1 320 ? -1.970 0.409 26.914 1.00 63.31 320 MET A O 1
ATOM 2414 N N . GLY A 1 321 ? -0.621 1.671 28.169 1.00 55.12 321 GLY A N 1
ATOM 2415 C CA . GLY A 1 321 ? -1.103 1.159 29.447 1.00 55.12 321 GLY A CA 1
ATOM 2416 C C . GLY A 1 321 ? -0.516 -0.201 29.819 1.00 55.12 321 GLY A C 1
ATOM 2417 O O . GLY A 1 321 ? -1.064 -0.855 30.707 1.00 55.12 321 GLY A O 1
ATOM 2418 N N . TYR A 1 322 ? 0.587 -0.613 29.180 1.00 56.41 322 TYR A N 1
ATOM 2419 C CA . TYR A 1 322 ? 1.341 -1.801 29.565 1.00 56.41 322 TYR A CA 1
ATOM 2420 C C . TYR A 1 322 ? 1.865 -1.600 30.988 1.00 56.41 322 TYR A C 1
ATOM 2422 O O . TYR A 1 322 ? 2.740 -0.771 31.249 1.00 56.41 322 TYR A O 1
ATOM 2430 N N . ARG A 1 323 ? 1.268 -2.314 31.940 1.00 49.38 323 ARG A N 1
ATOM 2431 C CA . ARG A 1 323 ? 1.716 -2.356 33.327 1.00 49.38 323 ARG A CA 1
ATOM 2432 C C . ARG A 1 323 ? 1.965 -3.815 33.676 1.00 49.38 323 ARG A C 1
ATOM 2434 O O . ARG A 1 323 ? 1.008 -4.562 33.824 1.00 49.38 323 ARG A O 1
ATOM 2441 N N . GLN A 1 324 ? 3.248 -4.122 33.855 1.00 46.22 324 GLN A N 1
ATOM 2442 C CA . GLN A 1 324 ? 3.825 -5.244 34.601 1.00 46.22 324 GLN A CA 1
ATOM 2443 C C . GLN A 1 324 ? 4.548 -6.336 33.787 1.00 46.22 324 GLN A C 1
ATOM 2445 O O . GLN A 1 324 ? 4.127 -6.754 32.713 1.00 46.22 324 GLN A O 1
ATOM 2450 N N . GLU A 1 325 ? 5.696 -6.718 34.356 1.00 45.50 325 GLU A N 1
ATOM 2451 C CA . GLU A 1 325 ? 6.806 -7.538 33.853 1.00 45.50 325 GLU A CA 1
ATOM 2452 C C . GLU A 1 325 ? 6.611 -9.053 34.060 1.00 45.50 325 GLU A C 1
ATOM 2454 O O . GLU A 1 325 ? 7.555 -9.817 33.878 1.00 45.50 325 GLU A O 1
ATOM 2459 N N . ASP A 1 326 ? 5.402 -9.505 34.401 1.00 47.19 326 ASP A N 1
ATOM 2460 C CA . ASP A 1 326 ? 5.150 -10.906 34.738 1.00 47.19 326 ASP A CA 1
ATOM 2461 C C . ASP A 1 326 ? 4.323 -11.628 33.650 1.00 47.19 326 ASP A C 1
ATOM 2463 O O . ASP A 1 326 ? 3.176 -11.293 33.358 1.00 47.19 326 ASP A O 1
ATOM 2467 N N . GLU A 1 327 ? 4.965 -12.649 33.073 1.00 42.28 327 GLU A N 1
ATOM 2468 C CA . GLU A 1 327 ? 4.417 -13.840 32.394 1.00 42.28 327 GLU A CA 1
ATOM 2469 C C . GLU A 1 327 ? 3.889 -13.808 30.949 1.00 42.28 327 GLU A C 1
ATOM 2471 O O . GLU A 1 327 ? 3.549 -14.876 30.439 1.00 42.28 327 GLU A O 1
ATOM 2476 N N . TYR A 1 328 ? 3.953 -12.707 30.196 1.00 41.88 328 TYR A N 1
ATOM 2477 C CA . TYR A 1 328 ? 3.681 -12.786 28.748 1.00 41.88 328 TYR A CA 1
ATOM 2478 C C . TYR A 1 328 ? 4.771 -12.123 27.912 1.00 41.88 328 TYR A C 1
ATOM 2480 O O . TYR A 1 328 ? 4.878 -10.903 27.820 1.00 41.88 328 TYR A O 1
ATOM 2488 N N . GLY A 1 329 ? 5.586 -12.958 27.261 1.00 37.09 329 GLY A N 1
ATOM 2489 C CA . GLY A 1 329 ? 6.482 -12.518 26.200 1.00 37.09 329 GLY A CA 1
ATOM 2490 C C . GLY A 1 329 ? 5.659 -11.990 25.031 1.00 37.09 329 GLY A C 1
ATOM 2491 O O . GLY A 1 329 ? 5.096 -12.766 24.261 1.00 37.09 329 GLY A O 1
ATOM 2492 N N . VAL A 1 330 ? 5.571 -10.668 24.902 1.00 42.09 330 VAL A N 1
ATOM 2493 C CA . VAL A 1 330 ? 4.933 -10.036 23.749 1.00 42.09 330 VAL A CA 1
ATOM 2494 C C . VAL A 1 330 ? 5.891 -10.115 22.565 1.00 42.09 330 VAL A C 1
ATOM 2496 O O . VAL A 1 330 ? 6.995 -9.570 22.595 1.00 42.09 330 VAL A O 1
ATOM 2499 N N . VAL A 1 331 ? 5.462 -10.786 21.497 1.00 36.44 331 VAL A N 1
ATOM 2500 C CA . VAL A 1 331 ? 6.159 -10.745 20.210 1.00 36.44 331 VAL A CA 1
ATOM 2501 C C . VAL A 1 331 ? 5.730 -9.471 19.494 1.00 36.44 331 VAL A C 1
ATOM 2503 O O . VAL A 1 331 ? 4.618 -9.374 18.983 1.00 36.44 331 VAL A O 1
ATOM 2506 N N . VAL A 1 332 ? 6.617 -8.480 19.459 1.00 41.97 332 VAL A N 1
ATOM 2507 C CA . VAL A 1 332 ? 6.414 -7.281 18.643 1.00 41.97 332 VAL A CA 1
ATOM 2508 C C . VAL A 1 332 ? 6.962 -7.565 17.245 1.00 41.97 332 VAL A C 1
ATOM 2510 O O . VAL A 1 332 ? 8.164 -7.756 17.066 1.00 41.97 332 VAL A O 1
ATOM 2513 N N . THR A 1 333 ? 6.091 -7.613 16.235 1.00 39.25 333 THR A N 1
ATOM 2514 C CA . THR A 1 333 ? 6.532 -7.668 14.836 1.00 39.25 333 THR A CA 1
ATOM 2515 C C . THR A 1 333 ? 6.947 -6.274 14.402 1.00 39.25 333 THR A C 1
ATOM 2517 O O . THR A 1 333 ? 6.129 -5.360 14.328 1.00 39.25 333 THR A O 1
ATOM 2520 N N . THR A 1 334 ? 8.231 -6.103 14.122 1.00 44.69 334 THR A N 1
ATOM 2521 C CA . THR A 1 334 ? 8.781 -4.823 13.679 1.00 44.69 334 THR A CA 1
ATOM 2522 C C . THR A 1 334 ? 9.682 -5.029 12.471 1.00 44.69 334 THR A C 1
ATOM 2524 O O . THR A 1 334 ? 10.008 -6.166 12.117 1.00 44.69 334 THR A O 1
ATOM 2527 N N . SER A 1 335 ? 10.048 -3.946 11.785 1.00 40.94 335 SER A N 1
ATOM 2528 C CA . SER A 1 335 ? 10.958 -4.063 10.649 1.00 40.94 335 SER A CA 1
ATOM 2529 C C . SER A 1 335 ? 12.313 -4.635 11.105 1.00 40.94 335 SER A C 1
ATOM 2531 O O . SER A 1 335 ? 12.765 -4.341 12.216 1.00 40.94 335 SER A O 1
ATOM 2533 N N . PRO A 1 336 ? 13.011 -5.418 10.260 1.00 42.19 336 PRO A N 1
ATOM 2534 C CA . PRO A 1 336 ? 14.352 -5.915 10.575 1.00 42.19 336 PRO A CA 1
ATOM 2535 C C . PRO A 1 336 ? 15.337 -4.801 10.961 1.00 42.19 336 PRO A C 1
ATOM 2537 O O . PRO A 1 336 ? 16.207 -5.019 11.802 1.00 42.19 336 PRO A O 1
ATOM 2540 N N . ASP A 1 337 ? 15.152 -3.597 10.413 1.00 44.53 337 ASP A N 1
ATOM 2541 C CA . ASP A 1 337 ? 15.925 -2.404 10.766 1.00 44.53 337 ASP A CA 1
ATOM 2542 C C . ASP A 1 337 ? 15.695 -1.962 12.213 1.00 44.53 337 ASP A C 1
ATOM 2544 O O . ASP A 1 337 ? 16.638 -1.545 12.883 1.00 44.53 337 ASP A O 1
ATOM 2548 N N . LEU A 1 338 ? 14.460 -2.066 12.723 1.00 50.66 338 LEU A N 1
ATOM 2549 C CA . LEU A 1 338 ? 14.179 -1.802 14.133 1.00 50.66 338 LEU A CA 1
ATOM 2550 C C . LEU A 1 338 ? 14.884 -2.834 15.014 1.00 50.66 338 LEU A C 1
ATOM 2552 O O . LEU A 1 338 ? 15.534 -2.465 15.988 1.00 50.66 338 LEU A O 1
ATOM 2556 N N . HIS A 1 339 ? 14.819 -4.114 14.640 1.00 50.66 339 HIS A N 1
ATOM 2557 C CA . HIS A 1 339 ? 15.512 -5.176 15.371 1.00 50.66 339 HIS A CA 1
ATOM 2558 C C . HIS A 1 339 ? 17.032 -4.990 15.363 1.00 50.66 339 HIS A C 1
ATOM 2560 O O . HIS A 1 339 ? 17.665 -5.193 16.394 1.00 50.66 339 HIS A O 1
ATOM 2566 N N . GLN A 1 340 ? 17.632 -4.596 14.236 1.00 48.59 340 GLN A N 1
ATOM 2567 C CA . GLN A 1 340 ? 19.067 -4.304 14.177 1.00 48.59 340 GLN A CA 1
ATOM 2568 C C . GLN A 1 340 ? 19.437 -3.077 15.011 1.00 48.59 340 GLN A C 1
ATOM 2570 O O . GLN A 1 340 ? 20.428 -3.123 15.733 1.00 48.59 340 GLN A O 1
ATOM 2575 N N . LYS A 1 341 ? 18.639 -2.003 14.962 1.00 54.12 341 LYS A N 1
ATOM 2576 C CA . LYS A 1 341 ? 18.887 -0.796 15.764 1.00 54.12 341 LYS A CA 1
ATOM 2577 C C . LYS A 1 341 ? 18.771 -1.065 17.266 1.00 54.12 341 LYS A C 1
ATOM 2579 O O . LYS A 1 341 ? 19.625 -0.602 18.005 1.00 54.12 341 LYS A O 1
ATOM 2584 N N . LEU A 1 342 ? 17.790 -1.861 17.695 1.00 55.59 342 LEU A N 1
ATOM 2585 C CA . LEU A 1 342 ? 17.626 -2.266 19.097 1.00 55.59 342 LEU A CA 1
ATOM 2586 C C . LEU A 1 342 ? 18.701 -3.262 19.573 1.00 55.59 342 LEU A C 1
ATOM 2588 O O . LEU A 1 342 ? 18.993 -3.312 20.760 1.00 55.59 342 LEU A O 1
ATOM 2592 N N . ARG A 1 343 ? 19.280 -4.073 18.674 1.00 53.97 343 ARG A N 1
ATOM 2593 C CA . ARG A 1 343 ? 20.360 -5.028 19.004 1.00 53.97 343 ARG A CA 1
ATOM 2594 C C . ARG A 1 343 ? 21.748 -4.397 19.088 1.00 53.97 343 ARG A C 1
ATOM 2596 O O . ARG A 1 343 ? 22.619 -4.992 19.710 1.00 53.97 343 ARG A O 1
ATOM 2603 N N . ASN A 1 344 ? 21.956 -3.266 18.419 1.00 49.53 344 ASN A N 1
ATOM 2604 C CA . ASN A 1 344 ? 23.250 -2.588 18.320 1.00 49.53 344 ASN A CA 1
ATOM 2605 C C . ASN A 1 344 ? 23.412 -1.439 19.342 1.00 49.53 344 ASN A C 1
ATOM 2607 O O . ASN A 1 344 ? 24.331 -0.635 19.172 1.00 49.53 344 ASN A O 1
ATOM 2611 N N . GLU A 1 345 ? 22.525 -1.332 20.344 1.00 46.47 345 GLU A N 1
ATOM 2612 C CA . GLU A 1 345 ? 22.727 -0.467 21.525 1.00 46.47 345 GLU A CA 1
ATOM 2613 C C . GLU A 1 345 ? 23.848 -0.995 22.434 1.00 46.47 345 GLU A C 1
ATOM 2615 O O . GLU A 1 345 ? 23.890 -2.223 22.688 1.00 46.47 345 GLU A O 1
#

Secondary structure (DSSP, 8-state):
-----------HHHHHHHHTSS----S--PPPTTTS-S-------SS---SSEEEEEEEEE--------S-TTSPPPPP---EEEEEEEE--SS-GGG-------------HHHHHHHTTT-HHHHHHHHHHHHHHHHHHHHHHHTTS-TT-EEEEEEEEEEES-SSSGGG--S--BTTTBEEEEEESS-GGG--TT-EEEEEETTEEEEEEEEEEEEETTTTEEEEE----S-GGGS-BSSS-GGG--TT-EEEETT-TT---S-HHHHSSPP-TT---GGG--TTSGGGGGGSPP--STT---SS--HHHHHHHHHHTT----SS--------HHHHHHHH--

pLDDT: mean 71.1, std 18.96, range [24.17, 96.69]